Protein AF-A0A9N9PAC7-F1 (afdb_monomer_lite)

Structure (mmCIF, N/CA/C/O backbone):
data_AF-A0A9N9PAC7-F1
#
_entry.id   AF-A0A9N9PAC7-F1
#
loop_
_atom_site.group_PDB
_atom_site.id
_atom_site.type_symbol
_atom_site.label_atom_id
_atom_site.label_alt_id
_atom_site.label_comp_id
_atom_site.label_asym_id
_atom_site.label_entity_id
_atom_site.label_seq_id
_atom_site.pdbx_PDB_ins_code
_atom_site.Cartn_x
_atom_site.Cartn_y
_atom_site.Cartn_z
_atom_site.occupancy
_atom_site.B_iso_or_equiv
_atom_site.auth_seq_id
_atom_site.auth_comp_id
_atom_site.auth_asym_id
_atom_site.auth_atom_id
_atom_site.pd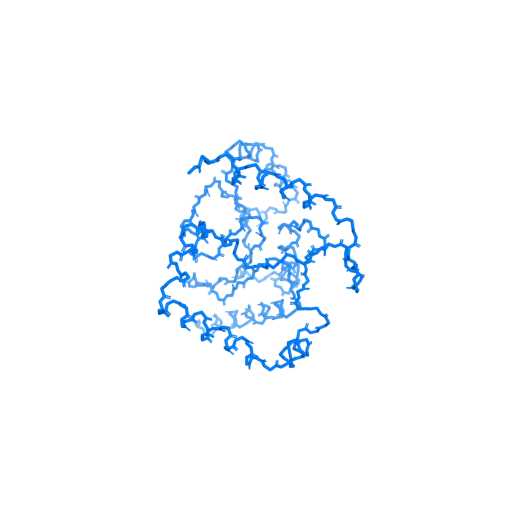bx_PDB_model_num
ATOM 1 N N . MET A 1 1 ? 28.333 -22.594 -52.413 1.00 40.88 1 MET A N 1
ATOM 2 C CA . MET A 1 1 ? 29.536 -21.733 -52.335 1.00 40.88 1 MET A CA 1
ATOM 3 C C . MET A 1 1 ? 29.465 -20.883 -51.069 1.00 40.88 1 MET A C 1
ATOM 5 O O . MET A 1 1 ? 28.379 -20.514 -50.655 1.00 40.88 1 MET A O 1
ATOM 9 N N . SER A 1 2 ? 30.616 -20.702 -50.423 1.00 41.47 2 SER A N 1
ATOM 10 C CA . SER A 1 2 ? 30.852 -20.459 -48.988 1.00 41.47 2 SER A CA 1
ATOM 11 C C . SER A 1 2 ? 30.120 -19.290 -48.290 1.00 41.47 2 SER A C 1
ATOM 13 O O . SER A 1 2 ? 30.069 -18.164 -48.783 1.00 41.47 2 SER A O 1
ATOM 15 N N . ASN A 1 3 ? 29.702 -19.590 -47.051 1.00 53.28 3 ASN A N 1
ATOM 16 C CA . ASN A 1 3 ? 29.075 -18.820 -45.958 1.00 53.28 3 ASN A CA 1
ATOM 17 C C . ASN A 1 3 ? 29.751 -17.483 -45.543 1.00 53.28 3 ASN A C 1
ATOM 19 O O . ASN A 1 3 ? 29.411 -16.903 -44.511 1.00 53.28 3 ASN A O 1
ATOM 23 N N . ARG A 1 4 ? 30.726 -16.984 -46.313 1.00 42.56 4 ARG A N 1
ATOM 24 C CA . ARG A 1 4 ? 31.462 -15.734 -46.039 1.00 42.56 4 ARG A CA 1
ATOM 25 C C . ARG A 1 4 ? 30.792 -14.483 -46.604 1.00 42.56 4 ARG A C 1
ATOM 27 O O . ARG A 1 4 ? 31.013 -13.400 -46.077 1.00 42.56 4 ARG A O 1
ATOM 34 N N . PHE A 1 5 ? 29.980 -14.605 -47.653 1.00 41.22 5 PHE A N 1
ATOM 35 C CA . PHE A 1 5 ? 29.316 -13.443 -48.258 1.00 41.22 5 PHE A CA 1
ATOM 36 C C . PHE A 1 5 ? 28.095 -12.981 -47.454 1.00 41.22 5 PHE A C 1
ATOM 38 O O . PHE A 1 5 ? 27.942 -11.785 -47.228 1.00 41.22 5 PHE A O 1
ATOM 45 N N . VAL A 1 6 ? 27.295 -13.916 -46.931 1.00 48.25 6 VAL A N 1
ATOM 46 C CA . VAL A 1 6 ? 26.106 -13.608 -46.111 1.00 48.25 6 VAL A CA 1
ATOM 47 C C . VAL A 1 6 ? 26.502 -12.970 -44.773 1.00 48.25 6 VAL A C 1
ATOM 49 O O . VAL A 1 6 ? 25.910 -11.983 -44.347 1.00 48.25 6 VAL A O 1
ATOM 52 N N . THR A 1 7 ? 27.570 -13.469 -44.145 1.00 46.12 7 THR A N 1
ATOM 53 C CA . THR A 1 7 ? 28.113 -12.911 -42.893 1.00 46.12 7 THR A CA 1
ATOM 54 C C . THR A 1 7 ? 28.778 -11.546 -43.085 1.00 46.12 7 THR A C 1
ATOM 56 O O . THR A 1 7 ? 28.717 -10.708 -42.186 1.00 46.12 7 THR A O 1
ATOM 59 N N . LYS A 1 8 ? 29.373 -11.279 -44.257 1.00 39.16 8 LYS A N 1
ATOM 60 C CA . LYS A 1 8 ? 29.978 -9.977 -44.578 1.00 39.16 8 LYS A CA 1
ATOM 61 C C . LYS A 1 8 ? 28.923 -8.916 -44.920 1.00 39.16 8 LYS A C 1
ATOM 63 O O . LYS A 1 8 ? 29.073 -7.784 -44.476 1.00 39.16 8 LYS A O 1
ATOM 68 N N . PHE A 1 9 ? 27.835 -9.281 -45.606 1.00 35.91 9 PHE A N 1
ATOM 69 C CA . PHE A 1 9 ? 26.705 -8.376 -45.872 1.00 35.91 9 PHE A CA 1
ATOM 70 C C . PHE A 1 9 ? 25.936 -7.995 -44.596 1.00 35.91 9 PHE A C 1
ATOM 72 O O . PHE A 1 9 ? 25.698 -6.813 -44.366 1.00 35.91 9 PHE A O 1
ATOM 79 N N . ALA A 1 10 ? 25.654 -8.958 -43.708 1.00 44.50 10 ALA A N 1
ATOM 80 C CA . ALA A 1 10 ? 24.981 -8.687 -42.432 1.00 44.50 10 ALA A CA 1
ATOM 81 C C . ALA A 1 10 ? 25.782 -7.738 -41.513 1.00 44.50 10 ALA A C 1
ATOM 83 O O . ALA A 1 10 ? 25.207 -6.943 -40.771 1.00 44.50 10 ALA A O 1
ATOM 84 N N . ARG A 1 11 ? 27.121 -7.788 -41.579 1.00 37.41 11 ARG A N 1
ATOM 85 C CA . ARG A 1 11 ? 28.002 -6.895 -40.812 1.00 37.41 11 ARG A CA 1
ATOM 86 C C . ARG A 1 11 ? 27.999 -5.462 -41.361 1.00 37.41 11 ARG A C 1
ATOM 88 O O . ARG A 1 11 ? 27.951 -4.523 -40.571 1.00 37.41 11 ARG A O 1
ATOM 95 N N . ILE A 1 12 ? 27.969 -5.301 -42.687 1.00 45.03 12 ILE A N 1
ATOM 96 C CA . ILE A 1 12 ? 27.944 -3.995 -43.372 1.00 45.03 12 ILE A CA 1
ATOM 97 C C . ILE A 1 12 ? 26.626 -3.245 -43.109 1.00 45.03 12 ILE A C 1
ATOM 99 O O . ILE A 1 12 ? 26.653 -2.036 -42.872 1.00 45.03 12 ILE A O 1
ATOM 103 N N . GLU A 1 13 ? 25.483 -3.939 -43.070 1.00 43.34 13 GLU A N 1
ATOM 104 C CA . GLU A 1 13 ? 24.186 -3.312 -42.755 1.00 43.34 13 GLU A CA 1
ATOM 105 C C . GLU A 1 13 ? 24.048 -2.928 -41.275 1.00 43.34 13 GLU A C 1
ATOM 107 O O . GLU A 1 13 ? 23.473 -1.885 -40.962 1.00 43.34 13 GLU A O 1
ATOM 112 N N . SER A 1 14 ? 24.656 -3.691 -40.356 1.00 46.69 14 SER A N 1
ATOM 113 C CA . SER A 1 14 ? 24.670 -3.327 -38.931 1.00 46.69 14 SER A CA 1
ATOM 114 C C . SER A 1 14 ? 25.454 -2.037 -38.641 1.00 46.69 14 SER A C 1
ATOM 116 O O . SER A 1 14 ? 25.078 -1.2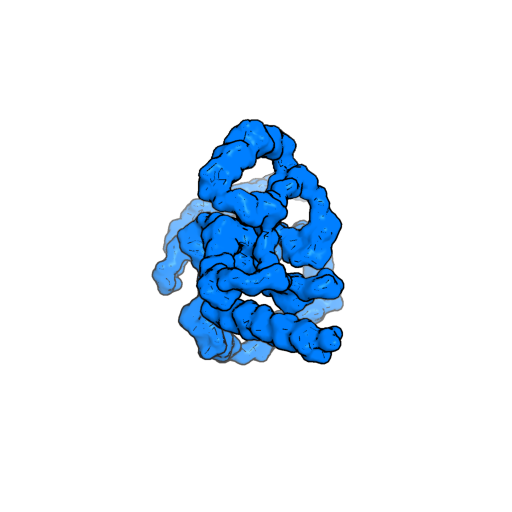92 -37.742 1.00 46.69 14 SER A O 1
ATOM 118 N N . GLU A 1 15 ? 26.495 -1.733 -39.428 1.00 43.31 15 GLU A N 1
ATOM 119 C CA . GLU A 1 15 ? 27.302 -0.508 -39.295 1.00 43.31 15 GLU A CA 1
ATOM 120 C C . GLU A 1 15 ? 26.693 0.691 -40.046 1.00 43.31 15 GLU A C 1
ATOM 122 O O . GLU A 1 15 ? 26.788 1.828 -39.583 1.00 43.31 15 GLU A O 1
ATOM 127 N N . SER A 1 16 ? 26.012 0.465 -41.175 1.00 40.22 16 SER A N 1
ATOM 128 C CA . SER A 1 16 ? 25.340 1.534 -41.937 1.00 40.22 16 SER A CA 1
ATOM 129 C C . SER A 1 16 ? 23.985 1.950 -41.346 1.00 40.22 16 SER A C 1
ATOM 131 O O . SER A 1 16 ? 23.584 3.106 -41.499 1.00 40.22 16 SER A O 1
ATOM 133 N N . ALA A 1 17 ? 23.341 1.090 -40.547 1.00 41.47 17 ALA A N 1
ATOM 134 C CA . ALA A 1 17 ? 22.196 1.467 -39.713 1.00 41.47 17 ALA A CA 1
ATOM 135 C C . ALA A 1 17 ? 22.553 2.467 -38.589 1.00 41.47 17 ALA A C 1
ATOM 137 O O . ALA A 1 17 ? 21.665 3.123 -38.046 1.00 41.47 17 ALA A O 1
ATOM 138 N N . VAL A 1 18 ? 23.840 2.644 -38.260 1.00 49.56 18 VAL A N 1
ATOM 139 C CA . VAL A 1 18 ? 24.298 3.558 -37.194 1.00 49.56 18 VAL A CA 1
ATOM 140 C C . VAL A 1 18 ? 24.409 5.021 -37.673 1.00 49.56 18 VAL A C 1
ATOM 142 O O . VAL A 1 18 ? 24.602 5.919 -36.856 1.00 49.56 18 VAL A O 1
ATOM 145 N N . LYS A 1 19 ? 24.246 5.321 -38.974 1.00 46.81 19 LYS A N 1
ATOM 146 C CA . LYS A 1 19 ? 24.557 6.658 -39.530 1.00 46.81 19 LYS A CA 1
ATOM 147 C C . LYS A 1 19 ? 23.516 7.287 -40.468 1.00 46.81 19 LYS A C 1
ATOM 149 O O . LYS A 1 19 ? 23.869 8.122 -41.296 1.00 46.81 19 LYS A O 1
ATOM 154 N N . LEU A 1 20 ? 22.228 6.987 -40.303 1.00 39.28 20 LEU A N 1
ATOM 155 C CA . LEU A 1 20 ? 21.155 7.809 -40.886 1.00 39.28 20 LEU A CA 1
ATOM 156 C C . LEU A 1 20 ? 20.696 8.861 -39.872 1.00 39.28 20 LEU A C 1
ATOM 158 O O . LEU A 1 20 ? 19.787 8.655 -39.071 1.00 39.28 20 LEU A O 1
ATOM 162 N N . GLY A 1 21 ? 21.382 10.003 -39.904 1.00 39.50 21 GLY A N 1
ATOM 163 C CA . GLY A 1 21 ? 21.005 11.196 -39.161 1.00 39.50 21 GLY A CA 1
ATOM 164 C C . GLY A 1 21 ? 19.600 11.689 -39.526 1.00 39.50 21 GLY A C 1
ATOM 165 O O . GLY A 1 21 ? 19.234 11.753 -40.696 1.00 39.50 21 GLY A O 1
ATOM 166 N N . LYS A 1 22 ? 18.848 12.052 -38.479 1.00 49.06 22 LYS A N 1
ATOM 167 C CA . LYS A 1 22 ? 17.655 12.918 -38.450 1.00 49.06 22 LYS A CA 1
ATOM 168 C C . LYS A 1 22 ? 16.650 12.729 -39.596 1.00 49.06 22 LYS A C 1
ATOM 170 O O . LYS A 1 22 ? 16.628 13.491 -40.559 1.00 49.06 22 LYS A O 1
ATOM 175 N N . ARG A 1 23 ? 15.698 11.812 -39.411 1.00 39.19 23 ARG A N 1
ATOM 176 C CA . ARG A 1 23 ? 14.428 11.822 -40.150 1.00 39.19 23 ARG A CA 1
ATOM 177 C C . ARG A 1 23 ? 13.294 12.248 -39.217 1.00 39.19 23 ARG A C 1
ATOM 179 O O . ARG A 1 23 ? 12.835 11.461 -38.407 1.00 39.19 23 ARG A O 1
ATOM 186 N N . PHE A 1 24 ? 12.899 13.513 -39.371 1.00 37.84 24 PHE A N 1
ATOM 187 C CA . PHE A 1 24 ? 11.646 14.133 -38.926 1.00 37.84 24 PHE A CA 1
ATOM 188 C C . PHE A 1 24 ? 11.166 13.814 -37.496 1.00 37.84 24 PHE A C 1
ATOM 190 O O . PHE A 1 24 ? 10.338 12.935 -37.288 1.00 37.84 24 PHE A O 1
ATOM 197 N N . GLU A 1 25 ? 11.574 14.648 -36.537 1.00 50.56 25 GLU A N 1
ATOM 198 C CA . GLU A 1 25 ? 10.757 14.930 -35.349 1.00 50.56 25 GLU A CA 1
ATOM 199 C C . GLU A 1 25 ? 9.465 15.612 -35.821 1.00 50.56 25 GLU A C 1
ATOM 201 O O . GLU A 1 25 ? 9.519 16.683 -36.428 1.00 50.56 25 GLU A O 1
ATOM 206 N N . ARG A 1 26 ? 8.292 15.016 -35.590 1.00 43.88 26 ARG A N 1
ATOM 207 C CA . ARG A 1 26 ? 7.019 15.727 -35.780 1.00 43.88 26 ARG A CA 1
ATOM 208 C C . ARG A 1 26 ? 6.146 15.521 -34.548 1.00 43.88 26 ARG A C 1
ATOM 210 O O . ARG A 1 26 ? 5.867 14.387 -34.183 1.00 43.88 26 ARG A O 1
ATOM 217 N N . LEU A 1 27 ? 5.751 16.658 -33.959 1.00 49.34 27 LEU A N 1
ATOM 218 C CA . LEU A 1 27 ? 4.946 16.856 -32.739 1.00 49.34 27 LEU A CA 1
ATOM 219 C C . LEU A 1 27 ? 5.682 16.733 -31.384 1.00 49.34 27 LEU A C 1
ATOM 221 O O . LEU A 1 27 ? 5.184 16.116 -30.453 1.00 49.34 27 LEU A O 1
ATOM 225 N N . GLY A 1 28 ? 6.845 17.380 -31.235 1.00 46.28 28 GLY A N 1
ATOM 226 C CA . GLY A 1 28 ? 7.337 17.838 -29.919 1.00 46.28 28 GLY A CA 1
ATOM 227 C C . GLY A 1 28 ? 7.826 16.793 -28.899 1.00 46.28 28 GLY A C 1
ATOM 228 O O . GLY A 1 28 ? 8.104 17.166 -27.763 1.00 46.28 28 GLY A O 1
ATOM 229 N N . VAL A 1 29 ? 7.978 15.516 -29.263 1.00 48.31 29 VAL A N 1
ATOM 230 C CA . VAL A 1 29 ? 8.524 14.461 -28.383 1.00 48.31 29 VAL A CA 1
ATOM 231 C C . VAL A 1 29 ? 9.926 14.048 -28.852 1.00 48.31 29 VAL A C 1
ATOM 233 O O . VAL A 1 29 ? 10.150 13.861 -30.045 1.00 48.31 29 VAL A O 1
ATOM 236 N N . ARG A 1 30 ? 10.879 13.935 -27.912 1.00 46.25 30 ARG A N 1
ATOM 237 C CA . ARG A 1 30 ? 12.333 13.846 -28.178 1.00 46.25 30 ARG A CA 1
ATOM 238 C C . ARG A 1 30 ? 12.863 12.434 -28.471 1.00 46.25 30 ARG A C 1
ATOM 240 O O . ARG A 1 30 ? 13.973 12.301 -28.974 1.00 46.25 30 ARG A O 1
ATOM 247 N N . GLU A 1 31 ? 12.104 11.386 -28.158 1.00 44.78 31 GLU A N 1
ATOM 248 C CA . GLU A 1 31 ? 12.488 9.992 -28.419 1.00 44.78 31 GLU A CA 1
ATOM 249 C C . GLU A 1 31 ? 11.463 9.296 -29.317 1.00 44.78 31 GLU A C 1
ATOM 251 O O . GLU A 1 31 ? 10.265 9.572 -29.249 1.00 44.78 31 GLU A O 1
ATOM 256 N N . LEU A 1 32 ? 11.945 8.379 -30.159 1.00 47.56 32 LEU A N 1
ATOM 257 C CA . LEU A 1 32 ? 11.102 7.561 -31.031 1.00 47.56 32 LEU A CA 1
ATOM 258 C C . LEU A 1 32 ? 10.174 6.677 -30.179 1.00 47.56 32 LEU A C 1
ATOM 260 O O . LEU A 1 32 ? 10.663 6.029 -29.246 1.00 47.56 32 LEU A O 1
ATOM 264 N N . PRO A 1 33 ? 8.873 6.571 -30.504 1.00 44.59 33 PRO A N 1
ATOM 265 C CA . PRO A 1 33 ? 8.013 5.601 -29.849 1.00 44.59 33 PRO A CA 1
ATOM 266 C C . PRO A 1 33 ? 8.543 4.195 -30.151 1.00 44.59 33 PRO A C 1
ATOM 268 O O . PRO A 1 33 ? 8.624 3.776 -31.306 1.00 44.59 33 PRO A O 1
ATOM 271 N N . ARG A 1 34 ? 8.928 3.459 -29.107 1.00 47.31 34 ARG A N 1
ATOM 272 C CA . ARG A 1 34 ? 9.152 2.015 -29.210 1.00 47.31 34 ARG A CA 1
ATOM 273 C C . ARG A 1 34 ? 7.795 1.344 -29.058 1.00 47.31 34 ARG A C 1
ATOM 275 O O . ARG A 1 34 ? 7.127 1.567 -28.049 1.00 47.31 34 ARG A O 1
ATOM 282 N N . SER A 1 35 ? 7.370 0.561 -30.049 1.00 39.75 35 SER A N 1
ATOM 283 C CA . SER A 1 35 ? 6.149 -0.228 -29.906 1.00 39.75 35 SER A CA 1
ATOM 284 C C . SER A 1 35 ? 6.317 -1.197 -28.734 1.00 39.75 35 SER A C 1
ATOM 286 O O . SER A 1 35 ? 7.347 -1.849 -28.579 1.00 39.75 35 SER A O 1
ATOM 288 N N . ASN A 1 36 ? 5.291 -1.269 -27.889 1.00 47.97 36 ASN A N 1
ATOM 289 C CA . ASN A 1 36 ? 5.196 -2.181 -26.747 1.00 47.97 36 ASN A CA 1
ATOM 290 C C . ASN A 1 36 ? 4.915 -3.637 -27.174 1.00 47.97 36 ASN A C 1
ATOM 292 O O . ASN A 1 36 ? 4.475 -4.454 -26.366 1.00 47.97 36 ASN A O 1
ATOM 296 N N . GLU A 1 37 ? 5.133 -3.975 -28.443 1.00 49.91 37 GLU A N 1
ATOM 297 C CA . GLU A 1 37 ? 5.034 -5.352 -28.895 1.00 49.91 37 GLU A CA 1
ATOM 298 C C . GLU A 1 37 ? 6.243 -6.117 -28.362 1.00 49.91 37 GLU A C 1
ATOM 300 O O . GLU A 1 37 ? 7.385 -5.667 -28.477 1.00 49.91 37 GLU A O 1
ATOM 305 N N . GLN A 1 38 ? 5.982 -7.263 -27.726 1.00 49.16 38 GLN A N 1
ATOM 306 C CA . GLN A 1 38 ? 7.009 -8.235 -27.362 1.00 49.16 38 GLN A CA 1
ATOM 307 C C . GLN A 1 38 ? 8.047 -8.311 -28.483 1.00 49.16 38 GLN A C 1
ATOM 309 O O . GLN A 1 38 ? 7.679 -8.585 -29.621 1.00 49.16 38 GLN A O 1
ATOM 314 N N . ILE A 1 39 ? 9.327 -8.082 -28.157 1.00 48.00 39 ILE A N 1
ATOM 315 C CA . ILE A 1 39 ? 10.445 -8.311 -29.081 1.00 48.00 39 ILE A CA 1
ATOM 316 C C . ILE A 1 39 ? 10.210 -9.682 -29.708 1.00 48.00 39 ILE A C 1
ATOM 318 O O . ILE A 1 39 ? 10.258 -10.682 -28.989 1.00 48.00 39 ILE A O 1
ATOM 322 N N . ASP A 1 40 ? 9.893 -9.720 -31.002 1.00 52.72 40 ASP A N 1
ATOM 323 C CA . ASP A 1 40 ? 9.588 -10.961 -31.699 1.00 52.72 40 ASP A CA 1
ATOM 324 C C . ASP A 1 40 ? 10.819 -11.873 -31.612 1.00 52.72 40 ASP A C 1
ATOM 326 O O . ASP A 1 40 ? 11.841 -11.635 -32.260 1.00 52.72 40 ASP A O 1
ATOM 330 N N . ARG A 1 41 ? 10.746 -12.880 -30.730 1.00 53.94 41 ARG A N 1
ATOM 331 C CA . ARG A 1 41 ? 11.854 -13.803 -30.439 1.00 53.94 41 ARG A CA 1
ATOM 332 C C . ARG A 1 41 ? 11.943 -14.940 -31.457 1.00 53.94 41 ARG A C 1
ATOM 334 O O . ARG A 1 41 ? 12.725 -15.867 -31.249 1.00 53.94 41 ARG A O 1
ATOM 341 N N . LEU A 1 42 ? 11.149 -14.908 -32.530 1.00 64.06 42 LEU A N 1
ATOM 342 C CA . LEU A 1 42 ? 11.231 -15.904 -33.589 1.00 64.06 42 LEU A CA 1
ATOM 343 C C . LEU A 1 42 ? 12.569 -15.776 -34.318 1.00 64.06 42 LEU A C 1
ATOM 345 O O . LEU A 1 42 ? 12.907 -14.748 -34.908 1.00 64.06 42 LEU A O 1
ATOM 349 N N . THR A 1 43 ? 13.337 -16.861 -34.293 1.00 70.19 43 THR A N 1
ATOM 350 C CA . THR A 1 43 ? 14.572 -16.962 -35.073 1.00 70.19 43 THR A CA 1
ATOM 351 C C . THR A 1 43 ? 14.265 -16.943 -36.572 1.00 70.19 43 THR A C 1
ATOM 353 O O . THR A 1 43 ? 13.167 -17.296 -37.004 1.00 70.19 43 THR A O 1
ATOM 356 N N . TRP A 1 44 ? 15.241 -16.557 -37.399 1.00 59.44 44 TRP A N 1
ATOM 357 C CA . TRP A 1 44 ? 15.057 -16.439 -38.852 1.00 59.44 44 TRP A CA 1
ATOM 358 C C . TRP A 1 44 ? 14.553 -17.745 -39.496 1.00 59.44 44 TRP A C 1
ATOM 360 O O . TRP A 1 44 ? 13.673 -17.714 -40.348 1.00 59.44 44 TRP A O 1
ATOM 370 N N . VAL A 1 45 ? 15.017 -18.905 -39.015 1.00 74.81 45 VAL A N 1
ATOM 371 C CA . VAL A 1 45 ? 14.547 -20.231 -39.466 1.00 74.81 45 VAL A CA 1
ATOM 372 C C . VAL A 1 45 ? 13.070 -20.449 -39.134 1.00 74.81 45 VAL A C 1
ATOM 374 O O . VAL A 1 45 ? 12.302 -20.898 -39.983 1.00 74.81 45 VAL A O 1
ATOM 377 N N . GLN A 1 46 ? 12.646 -20.085 -37.924 1.00 70.19 46 GLN A N 1
ATOM 378 C CA . GLN A 1 46 ? 11.248 -20.205 -37.513 1.00 70.19 46 GLN A CA 1
ATOM 379 C C . GLN A 1 46 ? 10.347 -19.248 -38.299 1.00 70.19 46 GLN A C 1
ATOM 381 O O . GLN A 1 46 ? 9.260 -19.646 -38.711 1.00 70.19 46 GLN A O 1
ATOM 386 N N . ARG A 1 47 ? 10.816 -18.024 -38.578 1.00 68.31 47 ARG A N 1
ATOM 387 C CA . ARG A 1 47 ? 10.114 -17.059 -39.440 1.00 68.31 47 ARG A CA 1
ATOM 388 C C . ARG A 1 47 ? 9.903 -17.609 -40.842 1.00 68.31 47 ARG A C 1
ATOM 390 O O . ARG A 1 47 ? 8.795 -17.518 -41.356 1.00 68.31 47 ARG A O 1
ATOM 397 N N . MET A 1 48 ? 10.926 -18.244 -41.411 1.00 69.56 48 MET A N 1
ATOM 398 C CA . MET A 1 48 ? 10.804 -18.903 -42.708 1.00 69.56 48 MET A CA 1
ATOM 399 C C . MET A 1 48 ? 9.817 -20.070 -42.645 1.00 69.56 48 MET A C 1
ATOM 401 O O . MET A 1 48 ? 8.924 -20.138 -43.477 1.00 69.56 48 MET A O 1
ATOM 405 N N . SER A 1 49 ? 9.892 -20.940 -41.632 1.00 73.44 49 SER A N 1
ATOM 406 C CA . SER A 1 49 ? 8.943 -22.058 -41.502 1.00 73.44 49 SER A CA 1
ATOM 407 C C . SER A 1 49 ? 7.488 -21.598 -41.332 1.00 73.44 49 SER A C 1
ATOM 409 O O . SER A 1 49 ? 6.601 -22.126 -41.994 1.00 73.44 49 SER A O 1
ATOM 411 N N . ASN A 1 50 ? 7.245 -20.559 -40.523 1.00 72.12 50 ASN A N 1
ATOM 412 C CA . ASN A 1 50 ? 5.917 -19.981 -40.323 1.00 72.12 50 ASN A CA 1
ATOM 413 C C . ASN A 1 50 ? 5.413 -19.270 -41.587 1.00 72.12 50 ASN A C 1
ATOM 415 O O . ASN A 1 50 ? 4.218 -19.301 -41.859 1.00 72.12 50 ASN A O 1
ATOM 419 N N . ALA A 1 51 ? 6.310 -18.674 -42.379 1.00 68.75 51 ALA A N 1
ATOM 420 C CA . ALA A 1 51 ? 5.956 -18.053 -43.652 1.00 68.75 51 ALA A CA 1
ATOM 421 C C . ALA A 1 51 ? 5.445 -19.077 -44.681 1.00 68.75 51 ALA A C 1
ATOM 423 O O . ALA A 1 51 ? 4.624 -18.718 -45.525 1.00 68.75 51 ALA A O 1
ATOM 424 N N . PHE A 1 52 ? 5.864 -20.344 -44.584 1.00 72.69 52 PHE A N 1
ATOM 425 C CA . PHE A 1 52 ? 5.384 -21.432 -45.445 1.00 72.69 52 PHE A CA 1
ATOM 426 C C . PHE A 1 52 ? 4.166 -22.188 -44.885 1.00 72.69 52 PHE A C 1
ATOM 428 O O . PHE A 1 52 ? 3.550 -22.961 -45.617 1.00 72.69 52 PHE A O 1
ATOM 435 N N . ASP A 1 53 ? 3.777 -21.947 -43.630 1.00 80.56 53 ASP A N 1
ATOM 436 C CA . ASP A 1 53 ? 2.643 -22.607 -42.979 1.00 80.56 53 ASP A CA 1
ATOM 437 C C . ASP A 1 53 ? 1.321 -21.873 -43.283 1.00 80.56 53 ASP A C 1
ATOM 439 O O . ASP A 1 53 ? 1.131 -20.691 -42.974 1.00 80.56 53 ASP A O 1
ATOM 443 N N . LYS A 1 54 ? 0.392 -22.551 -43.961 1.00 79.25 54 LYS A N 1
ATOM 444 C CA . LYS A 1 54 ? -0.795 -21.909 -44.549 1.00 79.25 54 LYS A CA 1
ATOM 445 C C . LYS A 1 54 ? -1.819 -21.478 -43.495 1.00 79.25 54 LYS A C 1
ATOM 447 O O . LYS A 1 54 ? -2.457 -20.439 -43.675 1.00 79.25 54 LYS A O 1
ATOM 452 N N . GLU A 1 55 ? -1.962 -22.235 -42.411 1.00 83.62 55 GLU A N 1
ATOM 453 C CA . GLU A 1 55 ? -2.953 -21.968 -41.360 1.00 83.62 55 GLU A CA 1
ATOM 454 C C . GLU A 1 55 ? -2.542 -20.788 -40.475 1.00 83.62 55 GLU A C 1
ATOM 456 O O . GLU A 1 55 ? -3.324 -19.850 -40.312 1.00 83.62 55 GLU A O 1
ATOM 461 N N . LYS A 1 56 ? -1.280 -20.724 -40.033 1.00 76.44 56 LYS A N 1
ATOM 462 C CA . LYS A 1 56 ? -0.764 -19.578 -39.254 1.00 76.44 56 LYS A CA 1
ATOM 463 C C . LYS A 1 56 ? -0.814 -18.265 -40.025 1.00 76.44 56 LYS A C 1
ATOM 465 O O . LYS A 1 56 ? -1.118 -17.204 -39.473 1.00 76.44 56 LYS A O 1
ATOM 470 N N . ASN A 1 57 ? -0.557 -18.335 -41.329 1.00 77.81 57 ASN A N 1
ATOM 471 C CA . ASN A 1 57 ? -0.690 -17.192 -42.220 1.00 77.81 57 ASN A CA 1
ATOM 472 C C . ASN A 1 57 ? -2.149 -16.729 -42.346 1.00 77.81 57 ASN A C 1
ATOM 474 O O . ASN A 1 57 ? -2.399 -15.548 -42.580 1.00 77.81 57 ASN A O 1
ATOM 478 N N . ARG A 1 58 ? -3.125 -17.635 -42.213 1.00 81.88 58 ARG A N 1
ATOM 479 C CA . ARG A 1 58 ? -4.549 -17.288 -42.224 1.00 81.88 58 ARG A CA 1
ATOM 480 C C . ARG A 1 58 ? -4.969 -16.620 -40.913 1.00 81.88 58 ARG A C 1
ATOM 482 O O . ARG A 1 58 ? -5.572 -15.557 -40.974 1.00 81.88 58 ARG A O 1
ATOM 489 N N . GLU A 1 59 ? -4.583 -17.160 -39.762 1.00 81.38 59 GLU A N 1
ATOM 490 C CA . GLU A 1 59 ? -4.882 -16.558 -38.449 1.00 81.38 59 GLU A CA 1
ATOM 491 C C . GLU A 1 59 ? -4.256 -15.166 -38.293 1.00 81.38 59 GLU A C 1
ATOM 493 O O . GLU A 1 59 ? -4.905 -14.218 -37.846 1.00 81.38 59 GLU A O 1
ATOM 498 N N . THR A 1 60 ? -3.003 -15.012 -38.736 1.00 76.38 60 THR A N 1
ATOM 499 C CA . THR A 1 60 ? -2.320 -13.711 -38.742 1.00 76.38 60 THR A CA 1
ATOM 500 C C . THR A 1 60 ? -3.075 -12.716 -39.622 1.00 76.38 60 THR A C 1
ATOM 502 O O . THR A 1 60 ? -3.299 -11.581 -39.209 1.00 76.38 60 THR A O 1
ATOM 505 N N . ARG A 1 61 ? -3.551 -13.144 -40.802 1.00 77.38 61 ARG A N 1
ATOM 506 C CA . ARG A 1 61 ? -4.402 -12.312 -41.668 1.00 77.38 61 ARG A CA 1
ATOM 507 C C . ARG A 1 61 ? -5.726 -11.950 -41.003 1.00 77.38 61 ARG A C 1
ATOM 509 O O . ARG A 1 61 ? -6.111 -10.794 -41.084 1.00 77.38 61 ARG A O 1
ATOM 516 N N . GLU A 1 62 ? -6.403 -12.875 -40.327 1.00 86.25 62 GLU A N 1
ATOM 517 C CA . GLU A 1 62 ? -7.663 -12.592 -39.621 1.00 86.25 62 GLU A CA 1
ATOM 518 C C . GLU A 1 62 ? -7.468 -11.547 -38.509 1.00 86.25 62 GLU A C 1
ATOM 520 O O . GLU A 1 62 ? -8.265 -10.614 -38.380 1.00 86.25 62 GLU A O 1
ATOM 525 N N . LYS A 1 63 ? -6.364 -11.631 -37.757 1.00 79.06 63 LYS A N 1
ATOM 526 C CA . LYS A 1 63 ? -6.000 -10.634 -36.742 1.00 79.06 63 LYS A CA 1
ATOM 527 C C . LYS A 1 63 ? -5.686 -9.268 -37.360 1.00 79.06 63 LYS A C 1
ATOM 529 O O . LYS A 1 63 ? -6.209 -8.264 -36.882 1.00 79.06 63 LYS A O 1
ATOM 534 N N . LEU A 1 64 ? -4.900 -9.237 -38.437 1.00 71.69 64 LEU A N 1
ATOM 535 C CA . LEU A 1 64 ? -4.555 -8.007 -39.158 1.00 71.69 64 LEU A CA 1
ATOM 536 C C . LEU A 1 64 ? -5.783 -7.360 -39.801 1.00 71.69 64 LEU A C 1
ATOM 538 O O . LEU A 1 64 ? -5.912 -6.145 -39.778 1.00 71.69 64 LEU A O 1
ATOM 542 N N . VAL A 1 65 ? -6.717 -8.160 -40.321 1.00 78.31 65 VAL A N 1
ATOM 543 C CA . VAL A 1 65 ? -7.995 -7.677 -40.858 1.00 78.31 65 VAL A CA 1
ATOM 544 C C . VAL A 1 65 ? -8.874 -7.124 -39.740 1.00 78.31 65 VAL A C 1
ATOM 546 O O . VAL A 1 65 ? -9.510 -6.094 -39.925 1.00 78.31 65 VAL A O 1
ATOM 549 N N . LYS A 1 66 ? -8.901 -7.754 -38.562 1.00 79.31 66 LYS A N 1
ATOM 550 C CA . LYS A 1 66 ? -9.638 -7.239 -37.399 1.00 79.31 66 LYS A CA 1
ATOM 551 C C . LYS A 1 66 ? -9.061 -5.917 -36.893 1.00 79.31 66 LYS A C 1
ATOM 553 O O . LYS A 1 66 ? -9.826 -5.032 -36.527 1.00 79.31 66 LYS A O 1
ATOM 558 N N . GLU A 1 67 ? -7.738 -5.794 -36.874 1.00 70.69 67 GLU A N 1
ATOM 559 C CA . GLU A 1 67 ? -7.033 -4.560 -36.526 1.00 70.69 67 GLU A CA 1
ATOM 560 C C . GLU A 1 67 ? -7.255 -3.472 -37.584 1.00 70.69 67 GLU A C 1
ATOM 562 O O . GLU A 1 67 ? -7.604 -2.348 -37.241 1.00 70.69 67 GLU A O 1
ATOM 567 N N . TYR A 1 68 ? -7.192 -3.830 -38.866 1.00 68.38 68 TYR A N 1
ATOM 568 C CA . TYR A 1 68 ? -7.499 -2.945 -39.991 1.00 68.38 68 TYR A CA 1
ATOM 569 C C . TYR A 1 68 ? -8.953 -2.458 -39.981 1.00 68.38 68 TYR A C 1
ATOM 571 O O . TYR A 1 68 ? -9.225 -1.295 -40.257 1.00 68.38 68 TYR A O 1
ATOM 579 N N . ASN A 1 69 ? -9.887 -3.336 -39.610 1.00 74.38 69 ASN A N 1
ATOM 580 C CA . ASN A 1 69 ? -11.308 -3.018 -39.479 1.00 74.38 69 ASN A CA 1
ATOM 581 C C . ASN A 1 69 ? -11.639 -2.275 -38.178 1.00 74.38 69 ASN A C 1
ATOM 583 O O . ASN A 1 69 ? -12.814 -2.001 -37.917 1.00 74.38 69 ASN A O 1
ATOM 587 N N . THR A 1 70 ? -10.649 -1.941 -37.344 1.00 73.00 70 THR A N 1
ATOM 588 C CA . THR A 1 70 ? -10.914 -0.989 -36.268 1.00 73.00 70 THR A CA 1
ATOM 589 C C . THR A 1 70 ? -11.260 0.371 -36.882 1.00 73.00 70 THR A C 1
ATOM 591 O O . THR A 1 70 ? -10.614 0.806 -37.835 1.00 73.00 70 THR A O 1
ATOM 594 N N . PRO A 1 71 ? -12.323 1.044 -36.408 1.00 76.56 71 PRO A N 1
ATOM 595 C CA . PRO A 1 71 ? -12.751 2.292 -37.018 1.00 76.56 71 PRO A CA 1
ATOM 596 C C . PRO A 1 71 ? -11.647 3.342 -36.882 1.00 76.56 71 PRO A C 1
ATOM 598 O O . PRO A 1 71 ? -11.058 3.479 -35.814 1.00 76.56 71 PRO A O 1
ATOM 601 N N . TYR A 1 72 ? -11.438 4.135 -37.936 1.00 64.31 72 TYR A N 1
ATOM 602 C CA . TYR A 1 72 ? -10.467 5.242 -37.994 1.00 64.31 72 TYR A CA 1
ATOM 603 C C . TYR A 1 72 ? -10.542 6.195 -36.784 1.00 64.31 72 TYR A C 1
ATOM 605 O O . TYR A 1 72 ? -9.555 6.792 -36.373 1.00 64.31 72 TYR A O 1
ATOM 613 N N . TRP A 1 73 ? -11.719 6.296 -36.164 1.00 60.72 73 TRP A N 1
ATOM 614 C CA . TRP A 1 73 ? -11.989 7.139 -35.002 1.00 60.72 73 TRP A CA 1
ATOM 615 C C . TRP A 1 73 ? -11.762 6.442 -33.656 1.00 60.72 73 TRP A C 1
ATOM 617 O O . TRP A 1 73 ? -12.122 7.007 -32.628 1.00 60.72 73 TRP A O 1
ATOM 627 N N . LYS A 1 74 ? -11.203 5.226 -33.622 1.00 74.56 74 LYS A N 1
ATOM 628 C CA . LYS A 1 74 ? -10.950 4.476 -32.383 1.00 74.56 74 LYS A CA 1
ATOM 629 C C . LYS A 1 74 ? -10.095 5.289 -31.415 1.00 74.56 74 LYS A C 1
ATOM 631 O O . LYS A 1 74 ? -10.518 5.495 -30.282 1.00 74.56 74 LYS A O 1
ATOM 636 N N . ASP A 1 75 ? -8.999 5.858 -31.903 1.00 60.91 75 ASP A N 1
ATOM 637 C CA . ASP A 1 75 ? -8.112 6.700 -31.100 1.00 60.91 75 ASP A CA 1
ATOM 638 C C . ASP A 1 75 ? -8.838 7.949 -30.590 1.00 60.91 75 ASP A C 1
ATOM 640 O O . ASP A 1 75 ? -8.617 8.381 -29.470 1.00 60.91 75 ASP A O 1
ATOM 644 N N . LEU A 1 76 ? -9.782 8.501 -31.356 1.00 62.56 76 LEU A N 1
ATOM 645 C CA . LEU A 1 76 ? -10.563 9.677 -30.958 1.00 62.56 76 LEU A CA 1
ATOM 646 C C . LEU A 1 76 ? -11.700 9.342 -29.984 1.00 62.56 76 LEU A C 1
ATOM 648 O O . LEU A 1 76 ? -12.030 10.146 -29.116 1.00 62.56 76 LEU A O 1
ATOM 652 N N . ILE A 1 77 ? -12.271 8.140 -30.070 1.00 69.81 77 ILE A N 1
ATOM 653 C CA . ILE A 1 77 ? -13.191 7.600 -29.063 1.00 69.81 77 ILE A CA 1
ATOM 654 C C . ILE A 1 77 ? -12.435 7.356 -27.755 1.00 69.81 77 ILE A C 1
ATOM 656 O O . ILE A 1 77 ? -12.976 7.630 -26.682 1.00 69.81 77 ILE A O 1
ATOM 660 N N . GLU A 1 78 ? -11.204 6.857 -27.837 1.00 65.38 78 GLU A N 1
ATOM 661 C CA . GLU A 1 78 ? -10.323 6.645 -26.693 1.00 65.38 78 GLU A CA 1
ATOM 662 C C . GLU A 1 78 ? -9.859 7.986 -26.096 1.00 65.38 78 GLU A C 1
ATOM 664 O O . GLU A 1 78 ? -10.023 8.187 -24.899 1.00 65.38 78 GLU A O 1
ATOM 669 N N . LEU A 1 79 ? -9.441 8.966 -26.900 1.00 64.12 79 LEU A N 1
ATOM 670 C CA . LEU A 1 79 ? -9.101 10.328 -26.456 1.00 64.12 79 LEU A CA 1
ATOM 671 C C . LEU A 1 79 ? -10.308 11.070 -25.863 1.00 64.12 79 LEU A C 1
ATOM 673 O O . LEU A 1 79 ? -10.173 11.788 -24.879 1.00 64.12 79 LEU A O 1
ATOM 677 N N . ARG A 1 80 ? -11.523 10.867 -26.388 1.00 67.31 80 ARG A N 1
ATOM 678 C CA . ARG A 1 80 ? -12.745 11.424 -25.779 1.00 67.31 80 ARG A CA 1
ATOM 679 C C . ARG A 1 80 ? -13.028 10.818 -24.403 1.00 67.31 80 ARG A C 1
ATOM 681 O O . ARG A 1 80 ? -13.618 11.478 -23.555 1.00 67.31 80 ARG A O 1
ATOM 688 N N . LYS A 1 81 ? -12.661 9.551 -24.197 1.00 60.31 81 LYS A N 1
ATOM 689 C CA . LYS A 1 81 ? -12.857 8.836 -22.928 1.00 60.31 81 LYS A CA 1
ATOM 690 C C . LYS A 1 81 ? -11.743 9.109 -21.912 1.00 60.31 81 LYS A C 1
ATOM 692 O O . LYS A 1 81 ? -12.043 9.171 -20.726 1.00 60.31 81 LYS A O 1
ATOM 697 N N . PHE A 1 82 ? -10.496 9.251 -22.362 1.00 50.03 82 PHE A N 1
ATOM 698 C CA . PHE A 1 82 ? -9.298 9.316 -21.514 1.00 50.03 82 PHE A CA 1
ATOM 699 C C . PHE A 1 82 ? -8.590 10.688 -21.518 1.00 50.03 82 PHE A C 1
ATOM 701 O O . PHE A 1 82 ? -7.721 10.914 -20.682 1.00 50.03 82 PHE A O 1
ATOM 708 N N . GLY A 1 83 ? -8.980 11.623 -22.392 1.00 54.06 83 GLY A N 1
ATOM 709 C CA . GLY A 1 83 ? -8.388 12.961 -22.524 1.00 54.06 83 GLY A CA 1
ATOM 710 C C . GLY A 1 83 ? -7.237 13.039 -23.537 1.00 54.06 83 GLY A C 1
ATOM 711 O O . GLY A 1 83 ? -7.001 12.109 -24.299 1.00 54.06 83 GLY A O 1
ATOM 712 N N . GLU A 1 84 ? -6.503 14.160 -23.545 1.00 52.09 84 GLU A N 1
ATOM 713 C CA . GLU A 1 84 ? -5.430 14.490 -24.513 1.00 52.09 84 GLU A CA 1
ATOM 714 C C . GLU A 1 84 ? -4.224 13.524 -24.502 1.00 52.09 84 GLU A C 1
ATOM 716 O O . GLU A 1 84 ? -3.381 13.569 -25.399 1.00 52.09 84 GLU A O 1
ATOM 721 N N . LYS A 1 85 ? -4.124 12.639 -23.501 1.00 53.06 85 LYS A N 1
ATOM 722 C CA . LYS A 1 85 ? -3.055 11.645 -23.356 1.00 53.06 85 LYS A CA 1
ATOM 723 C C . LYS A 1 85 ? -3.635 10.297 -22.930 1.00 53.06 85 LYS A C 1
ATOM 725 O O . LYS A 1 85 ? -4.220 10.182 -21.860 1.00 53.06 85 LYS A O 1
ATOM 730 N N . LEU A 1 86 ? -3.415 9.262 -23.742 1.00 46.75 86 LEU A N 1
ATOM 731 C CA . LEU A 1 86 ? -3.853 7.886 -23.452 1.00 46.75 86 LEU A CA 1
ATOM 732 C C . L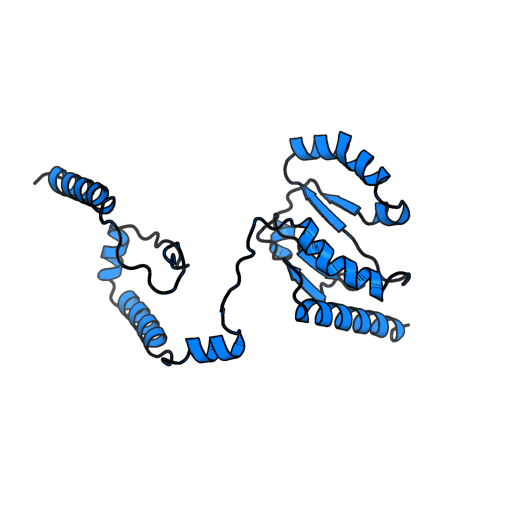EU A 1 86 ? -3.029 7.215 -22.339 1.00 46.75 86 LEU A C 1
ATOM 734 O O . LEU A 1 86 ? -3.503 6.287 -21.688 1.00 46.75 86 LEU A O 1
ATOM 738 N N . TRP A 1 87 ? -1.809 7.702 -22.092 1.00 44.06 87 TRP A N 1
ATOM 739 C CA . TRP A 1 87 ? -1.017 7.368 -20.911 1.00 44.06 87 TRP A CA 1
ATOM 740 C C . TRP A 1 87 ? -0.349 8.624 -20.346 1.00 44.06 87 TRP A C 1
ATOM 742 O O . TRP A 1 87 ? 0.033 9.524 -21.094 1.00 44.06 87 TRP A O 1
ATOM 752 N N . GLU A 1 88 ? -0.095 8.642 -19.038 1.00 45.19 88 GLU A N 1
ATOM 753 C CA . GLU A 1 88 ? 0.872 9.550 -18.417 1.00 45.19 88 GLU A CA 1
ATOM 754 C C . GLU A 1 88 ? 1.911 8.717 -17.667 1.00 45.19 88 GLU A C 1
ATOM 756 O O . GLU A 1 88 ? 1.615 8.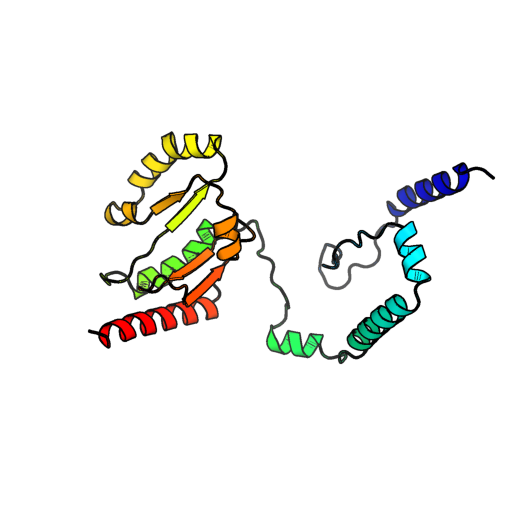065 -16.666 1.00 45.19 88 GLU A O 1
ATOM 761 N N . ALA A 1 89 ? 3.147 8.703 -18.172 1.00 43.34 89 ALA A N 1
ATOM 762 C CA . ALA A 1 89 ? 4.253 8.156 -17.403 1.00 43.34 89 ALA A CA 1
ATOM 763 C C . ALA A 1 89 ? 4.577 9.132 -16.271 1.00 43.34 89 ALA A C 1
ATOM 765 O O . ALA A 1 89 ? 4.622 10.346 -16.482 1.00 43.34 89 ALA A O 1
ATOM 766 N N . ALA A 1 90 ? 4.830 8.610 -15.072 1.00 50.53 90 ALA A N 1
ATOM 767 C CA . ALA A 1 90 ? 5.293 9.464 -13.994 1.00 50.53 90 ALA A CA 1
ATOM 768 C C . ALA A 1 90 ? 6.636 10.111 -14.394 1.00 50.53 90 ALA A C 1
ATOM 770 O O . ALA A 1 90 ? 7.522 9.405 -14.881 1.00 50.53 90 ALA A O 1
ATOM 771 N N . PRO A 1 91 ? 6.815 11.429 -14.189 1.00 46.28 91 PRO A N 1
ATOM 772 C CA . PRO A 1 91 ? 7.954 12.188 -14.718 1.00 46.28 91 PRO A CA 1
ATOM 773 C C . PRO A 1 91 ? 9.312 11.853 -14.068 1.00 46.28 91 PRO A C 1
ATOM 775 O O . PRO A 1 91 ? 10.310 12.503 -14.362 1.00 46.28 91 PRO A O 1
ATOM 778 N N . GLY A 1 92 ? 9.381 10.851 -13.189 1.00 56.47 92 GLY A N 1
ATOM 779 C CA . GLY A 1 92 ? 10.610 10.422 -12.528 1.00 56.47 92 GLY A CA 1
ATOM 780 C C . GLY A 1 92 ? 10.475 9.054 -11.863 1.00 56.47 92 GLY A C 1
ATOM 781 O O . GLY A 1 92 ? 9.408 8.436 -11.879 1.00 56.47 92 GLY A O 1
ATOM 782 N N . LEU A 1 93 ? 11.570 8.582 -11.258 1.00 54.44 93 LEU A N 1
ATOM 783 C CA . LEU A 1 93 ? 11.557 7.401 -10.394 1.00 54.44 93 LEU A CA 1
ATOM 784 C C . LEU A 1 93 ? 10.661 7.688 -9.193 1.00 54.44 93 LEU A C 1
ATOM 786 O O . LEU A 1 93 ? 11.050 8.421 -8.286 1.00 54.44 93 LEU A O 1
ATOM 790 N N . VAL A 1 94 ? 9.456 7.130 -9.195 1.00 59.44 94 VAL A N 1
ATOM 791 C CA . VAL A 1 94 ? 8.518 7.403 -8.114 1.00 59.44 94 VAL A CA 1
ATOM 792 C C . VAL A 1 94 ? 8.791 6.485 -6.939 1.00 59.44 94 VAL A C 1
ATOM 794 O O . VAL A 1 94 ? 8.876 5.262 -7.069 1.00 59.44 94 VAL A O 1
ATOM 797 N N . ASN A 1 95 ? 8.937 7.092 -5.769 1.00 69.31 95 ASN A N 1
ATOM 798 C CA . ASN A 1 95 ? 9.207 6.371 -4.544 1.00 69.31 95 ASN A CA 1
ATOM 799 C C . ASN A 1 95 ? 7.923 5.684 -4.054 1.00 69.31 95 ASN A C 1
ATOM 801 O O . ASN A 1 95 ? 6.901 6.338 -3.837 1.00 69.31 95 ASN A O 1
ATOM 805 N N . ALA A 1 96 ? 7.979 4.374 -3.795 1.00 76.56 96 ALA A N 1
ATOM 806 C CA . ALA A 1 96 ? 6.862 3.623 -3.215 1.00 76.56 96 ALA A CA 1
ATOM 807 C C . ALA A 1 96 ? 6.298 4.280 -1.941 1.00 76.56 96 ALA A C 1
ATOM 809 O O . ALA A 1 96 ? 5.094 4.232 -1.692 1.00 76.56 96 ALA A O 1
ATOM 810 N N . LYS A 1 97 ? 7.151 4.943 -1.148 1.00 77.50 97 LYS A N 1
ATOM 811 C CA . LYS A 1 97 ? 6.724 5.662 0.060 1.00 77.50 97 LYS A CA 1
ATOM 812 C C . LYS A 1 97 ? 5.824 6.857 -0.255 1.00 77.50 97 LYS A C 1
ATOM 814 O O . LYS A 1 97 ? 4.879 7.097 0.488 1.00 77.50 97 LYS A O 1
ATOM 819 N N . GLU A 1 98 ? 6.098 7.584 -1.335 1.00 83.19 98 GLU A N 1
ATOM 820 C CA . GLU A 1 98 ? 5.308 8.750 -1.751 1.00 83.19 98 GLU A CA 1
ATOM 821 C C . GLU A 1 98 ? 3.945 8.327 -2.291 1.00 83.19 98 GLU A C 1
ATOM 823 O O . GLU A 1 98 ? 2.931 8.933 -1.964 1.00 83.19 98 GLU A O 1
ATOM 828 N N . HIS A 1 99 ? 3.908 7.230 -3.045 1.00 82.69 99 HIS A N 1
ATOM 829 C CA . HIS A 1 99 ? 2.670 6.604 -3.496 1.00 82.69 99 HIS A CA 1
ATOM 830 C C . HIS A 1 99 ? 1.752 6.233 -2.333 1.00 82.69 99 HIS A C 1
ATOM 832 O O . HIS A 1 99 ? 0.615 6.693 -2.260 1.00 82.69 99 HIS A O 1
ATOM 838 N N . VAL A 1 100 ? 2.267 5.467 -1.371 1.00 83.50 100 VAL A N 1
ATOM 839 C CA . VAL A 1 100 ? 1.481 5.050 -0.203 1.00 83.50 100 VAL A CA 1
ATOM 840 C C . VAL A 1 100 ? 1.016 6.264 0.605 1.00 83.50 100 VAL A C 1
ATOM 842 O O . VAL A 1 100 ? -0.120 6.290 1.073 1.00 83.50 100 VAL A O 1
ATOM 845 N N . LYS A 1 101 ? 1.850 7.306 0.716 1.00 87.00 101 LYS A N 1
ATOM 846 C CA . LYS A 1 101 ? 1.493 8.551 1.406 1.00 87.00 101 LYS A CA 1
ATOM 847 C C . LYS A 1 101 ? 0.223 9.190 0.826 1.00 87.00 101 LYS A C 1
ATOM 849 O O . LYS A 1 101 ? -0.632 9.598 1.604 1.00 87.00 101 LYS A O 1
ATOM 854 N N . THR A 1 102 ? 0.046 9.173 -0.501 1.00 90.31 102 THR A N 1
ATOM 855 C CA . THR A 1 102 ? -1.154 9.742 -1.148 1.00 90.31 102 THR A CA 1
ATOM 856 C C . THR A 1 102 ? -2.467 9.048 -0.774 1.00 90.31 102 THR A C 1
ATOM 858 O O . THR A 1 102 ? -3.500 9.706 -0.773 1.00 90.31 102 THR A O 1
ATOM 861 N N . PHE A 1 103 ? -2.443 7.764 -0.404 1.00 90.12 103 PHE A N 1
ATOM 862 C CA . PHE A 1 103 ? -3.626 7.052 0.103 1.00 90.12 103 PHE A CA 1
ATOM 863 C C . PHE A 1 103 ? -3.796 7.198 1.619 1.00 90.12 103 PHE A C 1
ATOM 865 O O . PHE A 1 103 ? -4.914 7.317 2.117 1.00 90.12 103 PHE A O 1
ATOM 872 N N . VAL A 1 104 ? -2.685 7.189 2.359 1.00 88.44 104 VAL A N 1
ATOM 873 C CA . VAL A 1 104 ? -2.693 7.197 3.828 1.00 88.44 104 VAL A CA 1
ATOM 874 C C . VAL A 1 104 ? -3.122 8.550 4.398 1.00 88.44 104 VAL A C 1
ATOM 876 O O . VAL A 1 104 ? -3.844 8.572 5.389 1.00 88.44 104 VAL A O 1
ATOM 879 N N . GLU A 1 105 ? -2.713 9.672 3.803 1.00 89.88 105 GLU A N 1
ATOM 880 C CA . GLU A 1 105 ? -3.054 11.002 4.334 1.00 89.88 105 GLU A CA 1
ATOM 881 C C . GLU A 1 105 ? -4.567 11.291 4.322 1.00 89.88 105 GLU A C 1
ATOM 883 O O . GLU A 1 105 ? -5.095 11.638 5.382 1.00 89.88 105 GLU A O 1
ATOM 888 N N . PRO A 1 106 ? -5.303 11.100 3.205 1.00 90.44 106 PRO A N 1
ATOM 889 C CA . PRO A 1 106 ? -6.759 11.265 3.199 1.00 90.44 106 PRO A CA 1
ATOM 890 C C . PRO A 1 106 ? -7.462 10.286 4.142 1.00 90.44 106 PRO A C 1
ATOM 892 O O . PRO A 1 106 ? -8.399 10.661 4.838 1.00 90.44 106 PRO A O 1
ATOM 895 N N . PHE A 1 107 ? -6.974 9.045 4.213 1.00 89.38 107 PHE A N 1
ATOM 896 C CA . PHE A 1 107 ? -7.512 8.046 5.130 1.00 89.38 107 PHE A CA 1
ATOM 897 C C . PHE A 1 107 ? -7.382 8.488 6.596 1.00 89.38 107 PHE A C 1
ATOM 899 O O . PHE A 1 107 ? -8.343 8.409 7.356 1.00 89.38 107 PHE A O 1
ATOM 906 N N . LEU A 1 108 ? -6.203 8.967 7.006 1.00 88.38 108 LEU A N 1
ATOM 907 C CA . LEU A 1 108 ? -5.967 9.411 8.382 1.00 88.38 108 LEU A CA 1
ATOM 908 C C . LEU A 1 108 ? -6.816 10.632 8.734 1.00 88.38 108 LEU A C 1
ATOM 910 O O . LEU A 1 108 ? -7.260 10.752 9.873 1.00 88.38 108 LEU A O 1
ATOM 914 N N . LYS A 1 109 ? -7.057 11.521 7.769 1.00 89.75 109 LYS A N 1
ATOM 915 C CA . LYS A 1 109 ? -7.928 12.679 7.965 1.00 89.75 109 LYS A CA 1
ATOM 916 C C . LYS A 1 109 ? -9.363 12.262 8.297 1.00 89.75 109 LYS A C 1
ATOM 918 O O . LYS A 1 109 ? -9.931 12.808 9.235 1.00 89.75 109 LYS A O 1
ATOM 923 N N . ASP A 1 110 ? -9.911 11.294 7.567 1.00 87.50 110 ASP A N 1
ATOM 924 C CA . ASP A 1 110 ? -11.323 10.910 7.685 1.00 87.50 110 ASP A CA 1
ATOM 925 C C . ASP A 1 110 ? -11.586 9.868 8.784 1.00 87.50 110 ASP A C 1
ATOM 927 O O . ASP A 1 110 ? -12.675 9.846 9.348 1.00 87.50 110 ASP A O 1
ATOM 931 N N . PHE A 1 111 ? -10.607 9.012 9.098 1.00 86.19 111 PHE A N 1
ATOM 932 C CA . PHE A 1 111 ? -10.795 7.852 9.984 1.00 86.19 111 PHE A CA 1
ATOM 933 C C . PHE A 1 111 ? -9.878 7.839 11.215 1.00 86.19 111 PHE A C 1
ATOM 935 O O . PHE A 1 111 ? -9.790 6.823 11.914 1.00 86.19 111 PHE A O 1
ATOM 942 N N . SER A 1 112 ? -9.186 8.942 11.518 1.00 79.06 112 SER A N 1
ATOM 943 C CA . SER A 1 112 ? -8.412 9.044 12.762 1.00 79.06 112 SER A CA 1
ATOM 944 C C . SER A 1 112 ? -9.336 8.920 13.980 1.00 79.06 112 SER A C 1
ATOM 946 O O . SER A 1 112 ? -10.239 9.721 14.183 1.00 79.06 112 SER A O 1
ATOM 948 N N . GLY A 1 113 ? -9.119 7.885 14.797 1.00 76.31 113 GLY A N 1
ATOM 949 C CA . GLY A 1 113 ? -9.876 7.651 16.035 1.00 76.31 113 GLY A CA 1
ATOM 950 C C . GLY A 1 113 ? -10.921 6.533 15.976 1.00 76.31 113 GLY A C 1
ATOM 951 O O . GLY A 1 113 ? -11.454 6.158 17.018 1.00 76.31 113 GLY A O 1
ATOM 952 N N . HIS A 1 114 ? -11.174 5.925 14.812 1.00 78.94 114 HIS A N 1
ATOM 953 C CA . HIS A 1 114 ? -12.032 4.738 14.740 1.00 78.94 114 HIS A CA 1
ATOM 954 C C . HIS A 1 114 ? -11.302 3.507 15.298 1.00 78.94 114 HIS A C 1
ATOM 956 O O . HIS A 1 114 ? -10.425 2.945 14.649 1.00 78.94 114 HIS A O 1
ATOM 962 N N . ALA A 1 115 ? -11.702 3.035 16.484 1.00 75.44 115 ALA A N 1
ATOM 963 C CA . ALA A 1 115 ? -11.046 1.918 17.179 1.00 75.44 115 ALA A CA 1
ATOM 964 C C . ALA A 1 115 ? -11.030 0.590 16.391 1.00 75.44 115 ALA A C 1
ATOM 966 O O . ALA A 1 115 ? -10.200 -0.278 16.652 1.00 75.44 115 ALA A O 1
ATOM 967 N N . LYS A 1 116 ? -11.951 0.416 15.434 1.00 82.06 116 LYS A N 1
ATOM 968 C CA . LYS A 1 116 ? -12.116 -0.820 14.650 1.00 82.06 116 LYS A CA 1
ATOM 969 C C . LYS A 1 116 ? -11.355 -0.819 13.321 1.00 82.06 116 LYS A C 1
ATOM 971 O O . LYS A 1 116 ? -11.266 -1.872 12.688 1.00 82.06 116 LYS A O 1
ATOM 976 N N . ILE A 1 117 ? -10.841 0.332 12.884 1.00 86.00 117 ILE A N 1
ATOM 977 C CA . ILE A 1 117 ? -10.161 0.470 11.596 1.00 86.00 117 ILE A CA 1
ATOM 978 C C . ILE A 1 117 ? -8.664 0.610 11.857 1.00 86.00 117 ILE A C 1
ATOM 980 O O . ILE A 1 117 ? -8.223 1.474 12.609 1.00 86.00 117 ILE A O 1
ATOM 984 N N . GLN A 1 118 ? -7.874 -0.256 11.227 1.00 88.12 118 GLN A N 1
ATOM 985 C CA . GLN A 1 118 ? -6.426 -0.280 11.389 1.00 88.12 118 GLN A CA 1
ATOM 986 C C . GLN A 1 118 ? -5.726 -0.053 10.054 1.00 88.12 118 GLN A C 1
ATOM 988 O O . GLN A 1 118 ? -6.129 -0.589 9.023 1.00 88.12 118 GLN A O 1
ATOM 993 N N . ILE A 1 119 ? -4.634 0.705 10.095 1.00 88.56 119 ILE A N 1
ATOM 994 C CA . ILE A 1 119 ? -3.678 0.785 8.992 1.00 88.56 119 ILE A CA 1
ATOM 995 C C . ILE A 1 119 ? -2.526 -0.133 9.335 1.00 88.56 119 ILE A C 1
ATOM 997 O O . ILE A 1 119 ? -1.979 -0.030 10.428 1.00 88.56 119 ILE A O 1
ATOM 1001 N N . LEU A 1 120 ? -2.116 -0.965 8.388 1.00 90.12 120 LEU A N 1
ATOM 1002 C CA . LEU A 1 120 ? -0.940 -1.805 8.521 1.00 90.12 120 LEU A CA 1
ATOM 1003 C C . LEU A 1 120 ? 0.002 -1.514 7.353 1.00 90.12 120 LEU A C 1
ATOM 1005 O O . LEU A 1 120 ? -0.384 -1.575 6.187 1.00 90.12 120 LEU A O 1
ATOM 1009 N N . LYS A 1 121 ? 1.247 -1.165 7.673 1.00 89.31 121 LYS A N 1
ATOM 1010 C CA . LYS A 1 121 ? 2.291 -0.856 6.701 1.00 89.31 121 LYS A CA 1
ATOM 1011 C C . LYS A 1 121 ? 3.320 -1.970 6.695 1.00 89.31 121 LYS A C 1
ATOM 1013 O O . LYS A 1 121 ? 4.101 -2.105 7.633 1.00 89.31 121 LYS A O 1
ATOM 1018 N N . VAL A 1 122 ? 3.343 -2.730 5.607 1.00 88.19 122 VAL A N 1
ATOM 1019 C CA . VAL A 1 122 ? 4.343 -3.775 5.382 1.00 88.19 122 VAL A CA 1
ATOM 1020 C C . VAL A 1 122 ? 5.441 -3.237 4.480 1.00 88.19 122 VAL A C 1
ATOM 1022 O O . VAL A 1 122 ? 5.173 -2.748 3.386 1.00 88.19 122 VAL A O 1
ATOM 1025 N N . THR A 1 123 ? 6.685 -3.335 4.934 1.00 86.62 123 THR A N 1
ATOM 1026 C CA . THR A 1 123 ? 7.868 -3.140 4.092 1.00 86.62 123 THR A CA 1
ATOM 1027 C C . THR A 1 123 ? 8.485 -4.500 3.807 1.00 86.62 123 THR A C 1
ATOM 1029 O O . THR A 1 123 ? 8.744 -5.269 4.732 1.00 86.62 123 THR A O 1
ATOM 1032 N N . ILE A 1 124 ? 8.702 -4.796 2.529 1.00 85.12 124 ILE A N 1
ATOM 1033 C CA . ILE A 1 124 ? 9.227 -6.078 2.064 1.00 85.12 124 ILE A CA 1
ATOM 1034 C C . ILE A 1 124 ? 10.648 -5.844 1.574 1.00 85.12 124 ILE A C 1
ATOM 1036 O O . ILE A 1 124 ? 10.868 -5.108 0.616 1.00 85.12 124 ILE A O 1
ATOM 1040 N N . GLU A 1 125 ? 11.611 -6.477 2.228 1.00 83.50 125 GLU A N 1
ATOM 1041 C CA . GLU A 1 125 ? 13.024 -6.383 1.885 1.00 83.50 125 GLU A CA 1
ATOM 1042 C C . GLU A 1 125 ? 13.549 -7.771 1.554 1.00 83.50 125 GLU A C 1
ATOM 1044 O O . GLU A 1 125 ? 13.531 -8.668 2.383 1.00 83.50 125 GLU A O 1
ATOM 1049 N N . THR A 1 126 ? 14.028 -7.968 0.331 1.00 80.25 126 THR A N 1
ATOM 1050 C CA . THR A 1 126 ? 14.463 -9.297 -0.134 1.00 80.25 126 THR A CA 1
ATOM 1051 C C . THR A 1 126 ? 15.961 -9.530 0.033 1.00 80.25 126 THR A C 1
ATOM 1053 O O . THR A 1 126 ? 16.431 -10.662 -0.044 1.00 80.25 126 THR A O 1
ATOM 1056 N N . ASN A 1 127 ? 16.739 -8.466 0.243 1.00 82.62 127 ASN A N 1
ATOM 1057 C CA . ASN A 1 127 ? 18.190 -8.559 0.324 1.00 82.62 127 ASN A CA 1
ATOM 1058 C C . ASN A 1 127 ? 18.646 -8.784 1.771 1.00 82.62 127 ASN A C 1
ATOM 1060 O O . ASN A 1 127 ? 18.393 -7.957 2.646 1.00 82.62 127 ASN A O 1
ATOM 1064 N N . PHE A 1 128 ? 19.394 -9.865 1.994 1.00 79.50 128 PHE A N 1
ATOM 1065 C CA . PHE A 1 128 ? 19.893 -10.241 3.316 1.00 79.50 128 PHE A CA 1
ATOM 1066 C C . PHE A 1 128 ? 20.805 -9.178 3.951 1.00 79.50 128 PHE A C 1
ATOM 1068 O O . PHE A 1 128 ? 20.587 -8.783 5.095 1.00 79.50 128 PHE A O 1
ATOM 1075 N N . VAL A 1 129 ? 21.789 -8.655 3.217 1.00 82.69 129 VAL A N 1
ATOM 1076 C CA . VAL A 1 129 ? 22.734 -7.657 3.752 1.00 82.69 129 VAL A CA 1
ATOM 1077 C C . VAL A 1 129 ? 22.009 -6.358 4.102 1.00 82.69 129 VAL A C 1
ATOM 1079 O O . VAL A 1 129 ? 22.185 -5.821 5.196 1.00 82.69 129 VAL A O 1
ATOM 1082 N N . LYS A 1 130 ? 21.118 -5.886 3.219 1.00 79.19 130 LYS A N 1
ATOM 1083 C CA . LYS A 1 130 ? 20.259 -4.730 3.515 1.00 79.19 130 LYS A CA 1
ATOM 1084 C C . LYS A 1 130 ? 19.362 -5.004 4.718 1.00 79.19 130 LYS A C 1
ATOM 1086 O O . LYS A 1 130 ? 19.218 -4.123 5.556 1.00 79.19 130 LYS A O 1
ATOM 1091 N N . SER A 1 131 ? 18.818 -6.216 4.851 1.00 82.25 131 SER A N 1
ATOM 1092 C CA . SER A 1 131 ? 17.998 -6.592 6.007 1.00 82.25 131 SER A CA 1
ATOM 1093 C C . SER A 1 131 ? 18.764 -6.468 7.321 1.00 82.25 131 SER A C 1
ATOM 1095 O O . SER A 1 131 ? 18.208 -5.980 8.302 1.00 82.25 131 SER A O 1
ATOM 1097 N N . LEU A 1 132 ? 20.046 -6.843 7.337 1.00 83.88 132 LEU A N 1
ATOM 1098 C CA . LEU A 1 132 ? 20.891 -6.742 8.520 1.00 83.88 132 LEU A CA 1
ATOM 1099 C C . LEU A 1 132 ? 21.123 -5.274 8.897 1.00 83.88 132 LEU A C 1
ATOM 1101 O O . LEU A 1 132 ? 20.897 -4.892 10.042 1.00 83.88 132 LEU A O 1
ATOM 1105 N N . ILE A 1 133 ? 21.469 -4.429 7.922 1.00 86.25 133 ILE A N 1
ATOM 1106 C CA . ILE A 1 133 ? 21.638 -2.980 8.127 1.00 86.25 133 ILE A CA 1
ATOM 1107 C C . ILE A 1 133 ? 20.330 -2.344 8.616 1.00 86.25 133 ILE A C 1
ATOM 1109 O O . ILE A 1 133 ? 20.330 -1.544 9.551 1.00 86.25 133 ILE A O 1
ATOM 1113 N N . ILE A 1 134 ? 19.197 -2.717 8.018 1.00 83.81 134 ILE A N 1
ATOM 1114 C CA . ILE A 1 134 ? 17.883 -2.194 8.397 1.00 83.81 134 ILE A CA 1
ATOM 1115 C C . ILE A 1 134 ? 17.551 -2.572 9.840 1.00 83.81 134 ILE A C 1
ATOM 1117 O O . ILE A 1 134 ? 17.130 -1.710 10.610 1.00 83.81 134 ILE A O 1
ATOM 1121 N N . LYS A 1 135 ? 17.792 -3.828 10.225 1.00 82.81 135 LYS A N 1
ATOM 1122 C CA . LYS A 1 135 ? 17.574 -4.313 11.593 1.00 82.81 135 LYS A CA 1
ATOM 1123 C C . LYS A 1 135 ? 18.453 -3.590 12.613 1.00 82.81 135 LYS A C 1
ATOM 1125 O O . LYS A 1 135 ? 17.952 -3.225 13.671 1.00 82.81 135 LYS A O 1
ATOM 1130 N N . LEU A 1 136 ? 19.727 -3.369 12.287 1.00 85.75 136 LEU A N 1
ATOM 1131 C CA . LEU A 1 136 ? 20.703 -2.788 13.212 1.00 85.75 136 LEU A CA 1
ATOM 1132 C C . LEU A 1 136 ? 20.595 -1.260 13.331 1.00 85.75 136 LEU A C 1
ATOM 1134 O O . LEU A 1 136 ? 20.767 -0.731 14.424 1.00 85.75 136 LEU A O 1
ATOM 1138 N N . PHE A 1 137 ? 20.283 -0.548 12.243 1.00 84.62 137 PHE A N 1
ATOM 1139 C CA . PHE A 1 137 ? 20.379 0.920 12.207 1.00 84.62 137 PHE A CA 1
ATOM 1140 C C . PHE A 1 137 ? 19.064 1.624 11.862 1.00 84.62 137 PHE A C 1
ATOM 1142 O O . PHE A 1 137 ? 18.731 2.646 12.464 1.00 84.62 137 PHE A O 1
ATOM 1149 N N . VAL A 1 138 ? 18.282 1.087 10.921 1.00 81.81 138 VAL A N 1
ATOM 1150 C CA . VAL A 1 138 ? 17.085 1.778 10.413 1.00 81.81 138 VAL A CA 1
ATOM 1151 C C . VAL A 1 138 ? 15.891 1.603 11.345 1.00 81.81 138 VAL A C 1
ATOM 1153 O O . VAL A 1 138 ? 15.227 2.586 11.651 1.00 81.81 138 VAL A O 1
ATOM 1156 N N . ILE A 1 139 ? 15.614 0.391 11.832 1.00 82.56 139 ILE A N 1
ATOM 1157 C CA . ILE A 1 139 ? 14.473 0.135 12.727 1.00 82.56 139 ILE A CA 1
ATOM 1158 C C . ILE A 1 139 ? 14.588 0.936 14.038 1.00 82.56 139 ILE A C 1
ATOM 1160 O O . ILE A 1 139 ? 13.607 1.589 14.401 1.00 82.56 139 ILE A O 1
ATOM 1164 N N . PRO A 1 140 ? 15.745 0.973 14.733 1.00 82.25 140 PRO A N 1
ATOM 1165 C CA . PRO A 1 140 ? 15.892 1.789 15.939 1.00 82.25 140 PRO A CA 1
ATOM 1166 C C . PRO A 1 140 ? 15.702 3.287 15.678 1.00 82.25 140 PRO A C 1
ATOM 1168 O O . PRO A 1 140 ? 15.050 3.969 16.463 1.00 82.25 140 PRO A O 1
ATOM 1171 N N . SER A 1 141 ? 16.226 3.800 14.561 1.00 83.88 141 SER A N 1
ATOM 1172 C CA . SER A 1 141 ? 16.039 5.199 14.159 1.00 83.88 141 SER A CA 1
ATOM 1173 C C . SER A 1 141 ? 14.574 5.505 13.824 1.00 83.88 141 SER A C 1
ATOM 1175 O O . SER A 1 141 ? 14.018 6.496 14.292 1.00 83.88 141 SER A O 1
ATOM 1177 N N . LEU A 1 142 ? 13.909 4.611 13.091 1.00 80.69 142 LEU A N 1
ATOM 1178 C CA . LEU A 1 142 ? 12.515 4.766 12.694 1.00 80.69 142 LEU A CA 1
ATOM 1179 C C . LEU A 1 142 ? 11.573 4.769 13.903 1.00 80.69 142 LEU A C 1
ATOM 1181 O O . LEU A 1 142 ? 10.659 5.587 13.959 1.00 80.69 142 LEU A O 1
ATOM 1185 N N . ARG A 1 143 ? 11.829 3.913 14.899 1.00 81.88 143 ARG A N 1
ATOM 1186 C CA . ARG A 1 143 ? 11.071 3.897 16.161 1.00 81.88 143 ARG A CA 1
ATOM 1187 C C . ARG A 1 143 ? 11.189 5.201 16.948 1.00 81.88 143 ARG A C 1
ATOM 1189 O O . ARG A 1 143 ? 10.254 5.543 17.656 1.00 81.88 143 ARG A O 1
ATOM 1196 N N . ARG A 1 144 ? 12.293 5.944 16.805 1.00 81.00 144 ARG A N 1
ATOM 1197 C CA . ARG A 1 144 ? 12.437 7.281 17.409 1.00 81.00 144 ARG A CA 1
ATOM 1198 C C . ARG A 1 144 ? 11.626 8.348 16.673 1.00 81.00 144 ARG A C 1
ATOM 1200 O O . ARG A 1 144 ? 11.225 9.326 17.286 1.00 81.00 144 ARG A O 1
ATOM 1207 N N . SER A 1 145 ? 11.404 8.175 15.369 1.00 79.62 145 SER A N 1
ATOM 1208 C CA . SER A 1 145 ? 10.686 9.148 14.535 1.00 79.62 145 SER A CA 1
ATOM 1209 C C . SER A 1 145 ? 9.173 8.915 14.473 1.00 79.62 145 SER A C 1
ATOM 1211 O O . SER A 1 145 ? 8.439 9.852 14.168 1.00 79.62 145 SER A O 1
ATOM 1213 N N . ILE A 1 146 ? 8.701 7.683 14.680 1.00 76.00 146 ILE A N 1
ATOM 1214 C CA . ILE A 1 146 ? 7.279 7.320 14.599 1.00 76.00 146 ILE A CA 1
ATOM 1215 C C . ILE A 1 146 ? 6.676 7.287 16.015 1.00 76.00 146 ILE A C 1
ATOM 1217 O O . ILE A 1 146 ? 7.324 6.759 16.915 1.00 76.00 146 ILE A O 1
ATOM 1221 N N . PRO A 1 147 ? 5.435 7.766 16.228 1.00 76.31 147 PRO A N 1
ATOM 1222 C CA . PRO A 1 147 ? 4.722 7.598 17.497 1.00 76.31 147 PRO A CA 1
ATOM 1223 C C . PRO A 1 147 ? 4.542 6.125 17.906 1.00 76.31 147 PRO A C 1
ATOM 1225 O O . PRO A 1 147 ? 4.198 5.283 17.075 1.00 76.31 147 PRO A O 1
ATOM 1228 N N . GLU A 1 148 ? 4.710 5.825 19.195 1.00 75.38 148 GLU A N 1
ATOM 1229 C CA . GLU A 1 148 ? 4.671 4.465 19.766 1.00 75.38 148 GLU A CA 1
ATOM 1230 C C . GLU A 1 148 ? 3.410 3.641 19.426 1.00 75.38 148 GLU A C 1
ATOM 1232 O O . GLU A 1 148 ? 3.559 2.477 19.039 1.00 75.38 148 GLU A O 1
ATOM 1237 N N . PRO A 1 149 ? 2.181 4.208 19.419 1.00 75.44 149 PRO A N 1
ATOM 1238 C CA . PRO A 1 149 ? 0.978 3.448 19.062 1.00 75.44 149 PRO A CA 1
ATOM 1239 C C . PRO A 1 149 ? 1.018 2.862 17.645 1.00 75.44 149 PRO A C 1
ATOM 1241 O O . PRO A 1 149 ? 0.394 1.841 17.365 1.00 75.44 149 PRO A O 1
ATOM 1244 N N . LEU A 1 150 ? 1.772 3.492 16.738 1.00 74.44 150 LEU A N 1
ATOM 1245 C CA . LEU A 1 150 ? 1.878 3.070 15.345 1.00 74.44 150 LEU A CA 1
ATOM 1246 C C . LEU A 1 150 ? 2.978 2.026 15.124 1.00 74.44 150 LEU A C 1
ATOM 1248 O O . LEU A 1 150 ? 3.024 1.428 14.051 1.00 74.44 150 LEU A O 1
ATOM 1252 N N . HIS A 1 151 ? 3.853 1.759 16.102 1.00 80.06 151 HIS A N 1
ATOM 1253 C CA . HIS A 1 151 ? 4.966 0.813 15.928 1.00 80.06 151 HIS A CA 1
ATOM 1254 C C . HIS A 1 151 ? 4.479 -0.604 15.630 1.00 80.06 151 HIS A C 1
ATOM 1256 O O . HIS A 1 151 ? 5.062 -1.279 14.784 1.00 80.06 151 HIS A O 1
ATOM 1262 N N . ARG A 1 152 ? 3.379 -1.033 16.266 1.00 81.38 152 ARG A N 1
ATOM 1263 C CA . ARG A 1 152 ? 2.762 -2.353 16.039 1.00 81.38 152 ARG A CA 1
ATOM 1264 C C . ARG A 1 152 ? 2.260 -2.533 14.604 1.00 81.38 152 ARG A C 1
ATOM 1266 O O . ARG A 1 152 ? 2.206 -3.650 14.101 1.00 81.38 152 ARG A O 1
ATOM 1273 N N . ASN A 1 153 ? 1.939 -1.428 13.943 1.00 84.88 153 ASN A N 1
ATOM 1274 C CA . ASN A 1 153 ? 1.354 -1.408 12.612 1.00 84.88 153 ASN A CA 1
ATOM 1275 C C . ASN A 1 153 ? 2.411 -1.352 11.500 1.00 84.88 153 ASN A C 1
ATOM 1277 O O . ASN A 1 153 ? 2.067 -1.448 10.324 1.00 84.88 153 ASN A O 1
ATOM 1281 N N . TYR A 1 154 ? 3.690 -1.197 11.853 1.00 86.38 154 TYR A N 1
ATOM 1282 C CA . TYR A 1 154 ? 4.812 -1.207 10.919 1.00 86.38 154 TYR A CA 1
ATOM 1283 C C . TYR A 1 154 ? 5.502 -2.572 10.932 1.00 86.38 154 TYR A C 1
ATOM 1285 O O . TYR A 1 154 ? 6.284 -2.890 11.827 1.00 86.38 154 TYR A O 1
ATOM 1293 N N . ILE A 1 155 ? 5.238 -3.371 9.901 1.00 87.00 155 ILE A N 1
ATOM 1294 C CA . ILE A 1 155 ? 5.781 -4.720 9.752 1.00 87.00 155 ILE A CA 1
ATOM 1295 C C . ILE A 1 155 ? 6.914 -4.707 8.728 1.00 87.00 155 ILE A C 1
ATOM 1297 O O . ILE A 1 155 ? 6.772 -4.185 7.623 1.00 87.00 155 ILE A O 1
ATOM 1301 N N . PHE A 1 156 ? 8.037 -5.328 9.081 1.00 84.69 156 PHE A N 1
ATOM 1302 C CA . PHE A 1 156 ? 9.128 -5.608 8.153 1.00 84.69 156 PHE A CA 1
ATOM 1303 C C . PHE A 1 156 ? 9.159 -7.100 7.845 1.00 84.69 156 PHE A C 1
ATOM 1305 O O . PHE A 1 156 ? 9.307 -7.919 8.749 1.00 84.69 156 PHE A O 1
ATOM 1312 N N . THR A 1 157 ? 9.044 -7.441 6.565 1.00 84.62 157 THR A N 1
ATOM 1313 C CA . THR A 1 157 ? 9.183 -8.815 6.078 1.00 84.62 157 THR A CA 1
ATOM 1314 C C . THR A 1 157 ? 10.479 -8.920 5.295 1.00 84.62 157 THR A C 1
ATOM 1316 O O . THR A 1 157 ? 10.704 -8.152 4.365 1.00 84.62 157 THR A O 1
ATOM 1319 N N . PHE A 1 158 ? 11.335 -9.867 5.677 1.00 81.00 158 PHE A N 1
ATOM 1320 C CA . PHE A 1 158 ? 12.661 -10.045 5.071 1.00 81.00 158 PHE A CA 1
ATOM 1321 C C . PHE A 1 158 ? 12.747 -11.235 4.106 1.00 81.00 158 PHE A C 1
ATOM 1323 O O . PHE A 1 158 ? 13.814 -11.551 3.585 1.00 81.00 158 PHE A O 1
ATOM 1330 N N . ASN A 1 159 ? 11.621 -11.913 3.892 1.00 78.12 159 ASN A N 1
ATOM 1331 C CA . ASN A 1 159 ? 11.532 -13.102 3.061 1.00 78.12 159 ASN A CA 1
ATOM 1332 C C . ASN A 1 159 ? 10.897 -12.747 1.717 1.00 78.12 159 ASN A C 1
ATOM 1334 O O . ASN A 1 159 ? 9.918 -12.002 1.653 1.00 78.12 159 ASN A O 1
ATOM 1338 N N . LYS A 1 160 ? 11.448 -13.310 0.640 1.00 77.31 160 LYS A N 1
ATOM 1339 C CA . LYS A 1 160 ? 10.856 -13.233 -0.694 1.00 77.31 160 LYS A CA 1
ATOM 1340 C C . LYS A 1 160 ? 9.893 -14.405 -0.868 1.00 77.31 160 LYS A C 1
ATOM 1342 O O . LYS A 1 160 ? 10.275 -15.432 -1.417 1.00 77.31 160 LYS A O 1
ATOM 1347 N N . ASP A 1 161 ? 8.669 -14.252 -0.383 1.00 81.94 161 ASP A N 1
ATOM 1348 C CA . ASP A 1 161 ? 7.613 -15.222 -0.664 1.00 81.94 161 ASP A CA 1
ATOM 1349 C C . ASP A 1 161 ? 6.969 -14.906 -2.018 1.00 81.94 161 ASP A C 1
ATOM 1351 O O . ASP A 1 161 ? 6.085 -14.059 -2.137 1.00 81.94 161 ASP A O 1
ATOM 1355 N N . THR A 1 162 ? 7.463 -15.560 -3.068 1.00 82.38 162 THR A N 1
ATOM 1356 C CA . THR A 1 162 ? 6.959 -15.362 -4.431 1.00 82.38 162 THR A CA 1
ATOM 1357 C C . THR A 1 162 ? 5.519 -15.825 -4.590 1.00 82.38 162 THR A C 1
ATOM 1359 O O . THR A 1 162 ? 4.776 -15.201 -5.340 1.00 82.38 162 THR A O 1
ATOM 1362 N N . THR A 1 163 ? 5.110 -16.861 -3.854 1.00 87.50 163 THR A N 1
ATOM 1363 C CA . THR A 1 163 ? 3.757 -17.422 -3.959 1.00 87.50 163 THR A CA 1
ATOM 1364 C C . THR A 1 163 ? 2.712 -16.423 -3.476 1.00 87.50 163 THR A C 1
ATOM 1366 O O . THR A 1 163 ? 1.703 -16.193 -4.144 1.00 87.50 163 THR A O 1
ATOM 1369 N N . LEU A 1 164 ? 3.006 -15.735 -2.370 1.00 85.75 164 LEU A N 1
ATOM 1370 C CA . LEU A 1 164 ? 2.159 -14.676 -1.840 1.00 85.75 164 LEU A CA 1
ATOM 1371 C C . LEU A 1 164 ? 2.068 -13.484 -2.803 1.00 85.75 164 LEU A C 1
ATOM 1373 O O . LEU A 1 164 ? 0.988 -12.935 -3.009 1.00 85.75 164 LEU A O 1
ATOM 1377 N N . PHE A 1 165 ? 3.187 -13.073 -3.405 1.00 86.12 165 PHE A N 1
ATOM 1378 C CA . PHE A 1 165 ? 3.203 -11.930 -4.325 1.00 86.12 165 PHE A CA 1
ATOM 1379 C C . PHE A 1 165 ? 2.422 -12.207 -5.604 1.00 86.12 165 PHE A C 1
ATOM 1381 O O . PHE A 1 165 ? 1.685 -11.335 -6.058 1.00 86.12 165 PHE A O 1
ATOM 1388 N N . GLU A 1 166 ? 2.529 -13.416 -6.147 1.00 85.62 166 GLU A N 1
ATOM 1389 C CA . GLU A 1 166 ? 1.726 -13.844 -7.292 1.00 85.62 166 GLU A CA 1
ATOM 1390 C C . GLU A 1 166 ? 0.233 -13.866 -6.946 1.00 85.62 166 GLU A C 1
ATOM 1392 O O . GLU A 1 166 ? -0.565 -13.291 -7.686 1.00 85.62 166 GLU A O 1
ATOM 1397 N N . ALA A 1 167 ? -0.139 -14.417 -5.785 1.00 87.56 167 ALA A N 1
ATOM 1398 C CA . ALA A 1 167 ? -1.526 -14.438 -5.319 1.00 87.56 167 ALA A CA 1
ATOM 1399 C C . ALA A 1 167 ? -2.118 -13.028 -5.112 1.00 87.56 167 ALA A C 1
ATOM 1401 O O . ALA A 1 167 ? -3.309 -12.817 -5.335 1.00 87.56 167 ALA A O 1
ATOM 1402 N N . LEU A 1 168 ? -1.292 -12.053 -4.716 1.00 87.19 168 LEU A N 1
ATOM 1403 C CA . LEU A 1 168 ? -1.686 -10.649 -4.542 1.00 87.19 168 LEU A CA 1
ATOM 1404 C C . LEU A 1 168 ? -1.579 -9.810 -5.829 1.00 87.19 168 LEU A C 1
ATOM 1406 O O . LEU A 1 168 ? -1.875 -8.615 -5.798 1.00 87.19 168 LEU A O 1
ATOM 1410 N N . GLY A 1 169 ? -1.128 -10.389 -6.947 1.00 85.25 169 GLY A N 1
ATOM 1411 C CA . GLY A 1 169 ? -0.903 -9.656 -8.199 1.00 85.25 169 GLY A CA 1
ATOM 1412 C C . GLY A 1 169 ? 0.260 -8.653 -8.140 1.00 85.25 169 GLY A C 1
ATOM 1413 O O . GLY A 1 169 ? 0.327 -7.719 -8.940 1.00 85.25 169 GLY A O 1
ATOM 1414 N N . MET A 1 170 ? 1.192 -8.824 -7.200 1.00 85.00 170 MET A N 1
ATOM 1415 C CA . MET A 1 170 ? 2.368 -7.972 -7.020 1.00 85.00 170 MET A CA 1
ATOM 1416 C C . MET A 1 170 ? 3.498 -8.380 -7.970 1.00 85.00 170 MET A C 1
ATOM 1418 O O . MET A 1 170 ? 4.452 -9.060 -7.595 1.00 85.00 170 MET A O 1
ATOM 1422 N N . ASN A 1 171 ? 3.422 -7.925 -9.217 1.00 79.56 171 ASN A N 1
ATOM 1423 C CA . ASN A 1 171 ? 4.445 -8.207 -10.229 1.00 79.56 171 ASN A CA 1
ATOM 1424 C C . ASN A 1 171 ? 5.730 -7.369 -10.072 1.00 79.56 171 ASN A C 1
ATOM 1426 O O . ASN A 1 171 ? 6.782 -7.734 -10.597 1.00 79.56 171 ASN A O 1
ATOM 1430 N N . ASN A 1 172 ? 5.665 -6.244 -9.355 1.00 82.75 172 ASN A N 1
ATOM 1431 C CA . ASN A 1 172 ? 6.792 -5.335 -9.165 1.00 82.75 172 ASN A CA 1
ATOM 1432 C C . ASN A 1 172 ? 6.913 -4.898 -7.702 1.00 82.75 172 ASN A C 1
ATOM 1434 O O . ASN A 1 172 ? 6.116 -4.087 -7.237 1.00 82.75 172 ASN A O 1
ATOM 1438 N N . LEU A 1 173 ? 7.946 -5.376 -7.006 1.00 77.38 173 LEU A N 1
ATOM 1439 C CA . LEU A 1 173 ? 8.196 -5.085 -5.586 1.00 77.38 173 LEU A CA 1
ATOM 1440 C C . LEU A 1 173 ? 8.619 -3.636 -5.300 1.00 77.38 173 LEU A C 1
ATOM 1442 O O . LEU A 1 173 ? 8.593 -3.208 -4.151 1.00 77.38 173 LEU A O 1
ATOM 1446 N N . TYR A 1 174 ? 9.003 -2.871 -6.323 1.00 76.75 174 TYR A N 1
ATOM 1447 C CA . TYR A 1 174 ? 9.384 -1.465 -6.172 1.00 76.75 174 TYR A CA 1
ATOM 1448 C C . TYR A 1 174 ? 8.182 -0.514 -6.204 1.00 76.75 174 TYR A C 1
ATOM 1450 O O . TYR A 1 174 ? 8.351 0.686 -5.994 1.00 76.75 174 TYR A O 1
ATOM 1458 N N . ARG A 1 175 ? 6.969 -1.021 -6.467 1.00 82.06 175 ARG A N 1
ATOM 1459 C CA . ARG A 1 175 ? 5.735 -0.229 -6.422 1.00 82.06 175 ARG A CA 1
ATOM 1460 C C . ARG A 1 175 ? 5.140 -0.230 -5.018 1.00 82.06 175 ARG A C 1
ATOM 1462 O O . ARG A 1 175 ? 5.237 -1.205 -4.281 1.00 82.06 175 ARG A O 1
ATOM 1469 N N . GLY A 1 176 ? 4.480 0.871 -4.671 1.00 86.31 176 GLY A N 1
ATOM 1470 C CA . GLY A 1 176 ? 3.590 0.904 -3.516 1.00 86.31 176 GLY A CA 1
ATOM 1471 C C . GLY A 1 176 ? 2.270 0.228 -3.872 1.00 86.31 176 GLY A C 1
ATOM 1472 O O . GLY A 1 176 ? 1.663 0.597 -4.877 1.00 86.31 176 GLY A O 1
ATOM 1473 N N . TYR A 1 177 ? 1.837 -0.728 -3.053 1.00 89.69 177 TYR A N 1
ATOM 1474 C CA . TYR A 1 177 ? 0.516 -1.349 -3.138 1.00 89.69 177 TYR A CA 1
ATOM 1475 C C . TYR A 1 177 ? -0.300 -0.962 -1.912 1.00 89.69 177 TYR A C 1
ATOM 1477 O O . TYR A 1 177 ? 0.240 -0.818 -0.815 1.00 89.69 177 TYR A O 1
ATOM 1485 N N . THR A 1 178 ? -1.600 -0.787 -2.101 1.00 92.12 178 THR A N 1
ATOM 1486 C CA . THR A 1 178 ? -2.560 -0.515 -1.033 1.00 92.12 178 THR A CA 1
ATOM 1487 C C . THR A 1 178 ? -3.721 -1.480 -1.190 1.00 92.12 178 THR A C 1
ATOM 1489 O O . THR A 1 178 ? -4.265 -1.623 -2.282 1.00 92.12 178 THR A O 1
ATOM 1492 N N . PHE A 1 179 ? -4.087 -2.147 -0.100 1.00 92.50 179 PHE A N 1
ATOM 1493 C CA . PHE A 1 179 ? -5.192 -3.098 -0.069 1.00 92.50 179 PHE A CA 1
ATOM 1494 C C . PHE A 1 179 ? -6.178 -2.682 1.007 1.00 92.50 179 PHE A C 1
ATOM 1496 O O . PHE A 1 179 ? -5.782 -2.310 2.111 1.00 92.50 179 PHE A O 1
ATOM 1503 N N . LEU A 1 180 ? -7.460 -2.798 0.684 1.00 92.00 180 LEU A N 1
ATOM 1504 C CA . LEU A 1 180 ? -8.542 -2.721 1.648 1.00 92.00 180 LEU A CA 1
ATOM 1505 C C . LEU A 1 180 ? -8.969 -4.144 1.997 1.00 92.00 180 LEU A C 1
ATOM 1507 O O . LEU A 1 180 ? -9.450 -4.887 1.136 1.00 92.00 180 LEU A O 1
ATOM 1511 N N . VAL A 1 181 ? -8.775 -4.514 3.259 1.00 92.12 181 VAL A N 1
ATOM 1512 C CA . VAL A 1 181 ? -9.051 -5.857 3.771 1.00 92.12 181 VAL A CA 1
ATOM 1513 C C . VAL A 1 181 ? -10.165 -5.780 4.808 1.00 92.12 181 VAL A C 1
ATOM 1515 O O . VAL A 1 181 ? -10.118 -4.967 5.727 1.00 92.12 181 VAL A O 1
ATOM 1518 N N . ASP A 1 182 ? -11.169 -6.633 4.643 1.00 90.50 182 ASP A N 1
ATOM 1519 C CA . ASP A 1 182 ? -12.294 -6.778 5.569 1.00 90.50 182 ASP A CA 1
ATOM 1520 C C . ASP A 1 182 ? -11.933 -7.717 6.747 1.00 90.50 182 ASP A C 1
ATOM 1522 O O . ASP A 1 182 ? -10.964 -8.471 6.697 1.00 90.50 182 ASP A O 1
ATOM 1526 N N . SER A 1 183 ? -12.745 -7.707 7.806 1.00 87.12 183 SER A N 1
ATOM 1527 C CA . SER A 1 183 ? -12.714 -8.642 8.944 1.00 87.12 183 SER A CA 1
ATOM 1528 C C . SER A 1 183 ? -12.605 -10.112 8.572 1.00 87.12 183 SER A C 1
ATOM 1530 O O . SER A 1 183 ? -11.906 -10.852 9.253 1.00 87.12 183 SER A O 1
ATOM 1532 N N . ASN A 1 184 ? -13.247 -10.528 7.482 1.00 87.38 184 ASN A N 1
ATOM 1533 C CA . ASN A 1 184 ? -13.191 -11.904 6.989 1.00 87.38 184 ASN A CA 1
ATOM 1534 C C . ASN A 1 184 ? -11.886 -12.224 6.232 1.00 87.38 184 ASN A C 1
ATOM 1536 O O . ASN A 1 184 ? -11.843 -13.182 5.464 1.00 87.38 184 ASN A O 1
ATOM 1540 N N . CYS A 1 185 ? -10.853 -11.384 6.365 1.00 87.62 185 CYS A N 1
ATOM 1541 C CA . CYS A 1 185 ? -9.571 -11.478 5.661 1.00 87.62 185 CYS A CA 1
ATOM 1542 C C . CYS A 1 185 ? -9.694 -11.483 4.127 1.00 87.62 185 CYS A C 1
ATOM 1544 O O . CYS A 1 185 ? -8.808 -11.967 3.425 1.00 87.62 185 CYS A O 1
ATOM 1546 N N . LYS A 1 186 ? -10.784 -10.923 3.590 1.00 88.62 186 LYS A N 1
ATOM 1547 C CA . LYS A 1 186 ? -11.004 -10.790 2.146 1.00 88.62 186 LYS A CA 1
ATOM 1548 C C . LYS A 1 186 ? -10.554 -9.418 1.668 1.00 88.62 186 LYS A C 1
ATOM 1550 O O . LYS A 1 186 ? -10.911 -8.401 2.263 1.00 88.62 186 LYS A O 1
ATOM 1555 N N . ILE A 1 187 ? -9.811 -9.396 0.566 1.00 91.62 187 ILE A N 1
ATOM 1556 C CA . ILE A 1 187 ? -9.441 -8.162 -0.127 1.00 91.62 187 ILE A CA 1
ATOM 1557 C C . ILE A 1 187 ? -10.680 -7.663 -0.872 1.00 91.62 187 ILE A C 1
ATOM 1559 O O . ILE A 1 187 ? -11.215 -8.360 -1.732 1.00 91.62 187 ILE A O 1
ATOM 1563 N N . ARG A 1 188 ? -11.164 -6.474 -0.511 1.00 89.50 188 ARG A N 1
ATOM 1564 C CA . ARG A 1 188 ? -12.342 -5.843 -1.131 1.00 89.50 188 ARG A CA 1
ATOM 1565 C C . ARG A 1 188 ? -11.957 -4.851 -2.218 1.00 89.50 188 ARG A C 1
ATOM 1567 O O . ARG A 1 188 ? -12.741 -4.602 -3.125 1.00 89.50 188 ARG A O 1
ATOM 1574 N N . TRP A 1 189 ? -10.757 -4.291 -2.117 1.00 91.31 189 TRP A N 1
ATOM 1575 C CA . TRP A 1 189 ? -10.229 -3.330 -3.072 1.00 91.31 189 TRP A CA 1
ATOM 1576 C C . TRP A 1 189 ? -8.703 -3.301 -3.020 1.00 91.31 189 TRP A C 1
ATOM 1578 O O . TRP A 1 189 ? -8.100 -3.585 -1.981 1.00 91.31 189 TRP A O 1
ATOM 1588 N N . SER A 1 190 ? -8.080 -2.951 -4.141 1.00 91.56 190 SER A N 1
ATOM 1589 C CA . SER A 1 190 ? -6.631 -2.840 -4.273 1.00 91.56 190 SER A CA 1
ATOM 1590 C C . SER A 1 190 ? -6.262 -1.736 -5.254 1.00 91.56 190 SER A C 1
ATOM 1592 O O . SER A 1 190 ? -6.883 -1.629 -6.310 1.00 91.56 190 SER A O 1
ATOM 1594 N N . ALA A 1 191 ? -5.198 -1.001 -4.955 1.00 88.81 191 ALA A N 1
ATOM 1595 C CA . ALA A 1 191 ? -4.575 -0.057 -5.872 1.00 88.81 191 ALA A CA 1
ATOM 1596 C C . ALA A 1 191 ? -3.051 -0.140 -5.787 1.00 88.81 191 ALA A C 1
ATOM 1598 O O . ALA A 1 191 ? -2.474 -0.660 -4.826 1.00 88.81 191 ALA A O 1
ATOM 1599 N N . HIS A 1 192 ? -2.390 0.383 -6.812 1.00 87.44 192 HIS A N 1
ATOM 1600 C CA . HIS A 1 192 ? -0.940 0.452 -6.879 1.00 87.44 192 HIS A CA 1
ATOM 1601 C C . HIS A 1 192 ? -0.499 1.769 -7.517 1.00 87.44 192 HIS A C 1
ATOM 1603 O O . HIS A 1 192 ? -1.164 2.293 -8.403 1.00 87.44 192 HIS A O 1
ATOM 1609 N N . GLY A 1 193 ? 0.652 2.292 -7.100 1.00 85.00 193 GLY A N 1
ATOM 1610 C CA . GLY A 1 193 ? 1.163 3.562 -7.622 1.00 85.00 193 GLY A CA 1
ATOM 1611 C C . GLY A 1 193 ? 0.536 4.788 -6.955 1.00 85.00 193 GLY A C 1
ATOM 1612 O O . GLY A 1 193 ? 0.203 4.755 -5.775 1.00 85.00 193 GLY A O 1
ATOM 1613 N N . ARG A 1 194 ? 0.480 5.919 -7.666 1.00 85.00 194 ARG A N 1
ATOM 1614 C CA . ARG A 1 194 ? 0.015 7.199 -7.106 1.00 85.00 194 ARG A CA 1
ATOM 1615 C C . ARG A 1 194 ? -1.507 7.218 -7.116 1.00 85.00 194 ARG A C 1
ATOM 1617 O O . ARG A 1 194 ? -2.089 6.910 -8.146 1.00 85.00 194 ARG A O 1
ATOM 1624 N N . ALA A 1 195 ? -2.113 7.640 -6.011 1.00 87.31 195 ALA A N 1
ATOM 1625 C CA . ALA A 1 195 ? -3.559 7.720 -5.917 1.00 87.31 195 ALA A CA 1
ATOM 1626 C C . ALA A 1 195 ? -4.138 8.725 -6.920 1.00 87.31 195 ALA A C 1
ATOM 1628 O O . ALA A 1 195 ? -3.750 9.899 -6.931 1.00 87.31 195 ALA A O 1
ATOM 1629 N N . THR A 1 196 ? -5.079 8.268 -7.742 1.00 88.44 196 THR A N 1
ATOM 1630 C CA . THR A 1 196 ? -5.953 9.147 -8.524 1.00 88.44 196 THR A CA 1
ATOM 1631 C C . THR A 1 196 ? -7.144 9.601 -7.679 1.00 88.44 196 THR A C 1
ATOM 1633 O O . THR A 1 196 ? -7.554 8.919 -6.737 1.00 88.44 196 THR A O 1
ATOM 1636 N N . SER A 1 197 ? -7.744 10.747 -8.013 1.00 88.50 197 SER A N 1
ATOM 1637 C CA . SER A 1 197 ? -8.895 11.276 -7.264 1.00 88.50 197 SER A CA 1
ATOM 1638 C C . SER A 1 197 ? -10.065 10.283 -7.217 1.00 88.50 197 SER A C 1
ATOM 1640 O O . SER A 1 197 ? -10.671 10.090 -6.168 1.00 88.50 197 SER A O 1
ATOM 1642 N N . ASN A 1 198 ? -10.322 9.579 -8.326 1.00 86.19 198 ASN A N 1
ATOM 1643 C CA . ASN A 1 198 ? -11.383 8.572 -8.412 1.00 86.19 198 ASN A CA 1
ATOM 1644 C C . ASN A 1 198 ? -11.108 7.339 -7.526 1.00 86.19 198 ASN A C 1
ATOM 1646 O O . ASN A 1 198 ? -12.014 6.814 -6.876 1.00 86.19 198 ASN A O 1
ATOM 1650 N N . GLU A 1 199 ? -9.855 6.879 -7.469 1.00 88.19 199 GLU A N 1
ATOM 1651 C CA . GLU A 1 199 ? -9.455 5.772 -6.591 1.00 88.19 199 GLU A CA 1
ATOM 1652 C C . GLU A 1 199 ? -9.602 6.139 -5.115 1.00 88.19 199 GLU A C 1
ATOM 1654 O O . GLU A 1 199 ? -10.100 5.326 -4.339 1.00 88.19 199 GLU A O 1
ATOM 1659 N N . LEU A 1 200 ? -9.223 7.365 -4.734 1.00 90.50 200 LEU A N 1
ATOM 1660 C CA . LEU A 1 200 ? -9.404 7.861 -3.369 1.00 90.50 200 LEU A CA 1
ATOM 1661 C C . LEU A 1 200 ? -10.879 7.887 -2.981 1.00 90.50 200 LEU A C 1
ATOM 1663 O O . LEU A 1 200 ? -11.245 7.348 -1.939 1.00 90.50 200 LEU A O 1
ATOM 1667 N N . GLU A 1 201 ? -11.737 8.454 -3.828 1.00 89.06 201 GLU A N 1
ATOM 1668 C CA . GLU A 1 201 ? -13.176 8.470 -3.572 1.00 89.06 201 GLU A CA 1
ATOM 1669 C C . GLU A 1 201 ? -13.751 7.062 -3.423 1.00 89.06 201 GLU A C 1
ATOM 1671 O O . GLU A 1 201 ? -14.537 6.807 -2.510 1.00 89.06 201 GLU A O 1
ATOM 1676 N N . THR A 1 202 ? -13.357 6.145 -4.308 1.00 89.75 202 THR A N 1
ATOM 1677 C CA . THR A 1 202 ? -13.814 4.752 -4.276 1.00 89.75 202 THR A CA 1
ATOM 1678 C C . THR A 1 202 ? -13.375 4.070 -2.984 1.00 89.75 202 THR A C 1
ATOM 1680 O O . THR A 1 202 ? -14.198 3.466 -2.299 1.00 89.75 202 THR A O 1
ATOM 1683 N N . MET A 1 203 ? -12.105 4.223 -2.602 1.00 91.25 203 MET A N 1
ATOM 1684 C CA . MET A 1 203 ? -11.554 3.678 -1.363 1.00 91.25 203 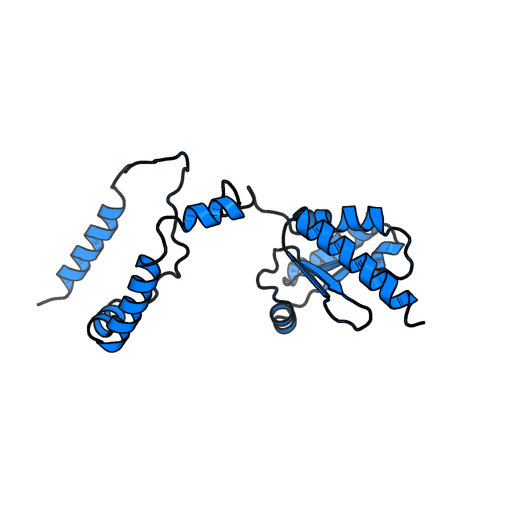MET A CA 1
ATOM 1685 C C . MET A 1 203 ? -12.314 4.200 -0.135 1.00 91.25 203 MET A C 1
ATOM 1687 O O . MET A 1 203 ? -12.764 3.404 0.688 1.00 91.25 203 MET A O 1
ATOM 1691 N N . LEU A 1 204 ? -12.510 5.518 -0.025 1.00 91.50 204 LEU A N 1
ATOM 1692 C CA . LEU A 1 204 ? -13.213 6.136 1.104 1.00 91.50 204 LEU A CA 1
ATOM 1693 C C . LEU A 1 204 ? -14.683 5.693 1.178 1.00 91.50 204 LEU A C 1
ATOM 1695 O O . LEU A 1 204 ? -15.184 5.409 2.267 1.00 91.50 204 LEU A O 1
ATOM 1699 N N . LYS A 1 205 ? -15.373 5.592 0.033 1.00 91.38 205 LYS A N 1
ATOM 1700 C CA . LYS A 1 205 ? -16.753 5.080 -0.046 1.00 91.38 205 LYS A CA 1
ATOM 1701 C C . LYS A 1 205 ? -16.832 3.629 0.440 1.00 91.38 205 LYS A C 1
ATOM 1703 O O . LYS A 1 205 ? -17.689 3.316 1.262 1.00 91.38 205 LYS A O 1
ATOM 1708 N N . LEU A 1 206 ? -15.919 2.764 -0.008 1.00 91.12 206 LEU A N 1
ATOM 1709 C CA . LEU A 1 206 ? -15.886 1.354 0.394 1.00 91.12 206 LEU A CA 1
ATOM 1710 C C . LEU A 1 206 ? -15.606 1.174 1.887 1.00 91.12 206 LEU A C 1
ATOM 1712 O O . LEU A 1 206 ? -16.246 0.342 2.521 1.00 91.12 206 LEU A O 1
ATOM 1716 N N . ILE A 1 207 ? -14.702 1.967 2.467 1.00 91.69 207 ILE A N 1
ATOM 1717 C CA . ILE A 1 207 ? -14.438 1.918 3.912 1.00 91.69 207 ILE A CA 1
ATOM 1718 C C . ILE A 1 207 ? -15.706 2.261 4.701 1.00 91.69 207 ILE A C 1
ATOM 1720 O O . ILE A 1 207 ? -16.042 1.540 5.635 1.00 91.69 207 ILE A O 1
ATOM 1724 N N . LYS A 1 208 ? -16.446 3.305 4.300 1.00 90.56 208 LYS A N 1
ATOM 1725 C CA . LYS A 1 208 ? -17.710 3.688 4.955 1.00 90.56 208 LYS A CA 1
ATOM 1726 C C . LYS A 1 208 ? -18.764 2.584 4.863 1.00 90.56 208 LYS A C 1
ATOM 1728 O O . LYS A 1 208 ? -19.451 2.317 5.842 1.00 90.56 208 LYS A O 1
ATOM 1733 N N . ILE A 1 209 ? -18.872 1.925 3.708 1.00 90.56 209 ILE A N 1
ATOM 1734 C CA . ILE A 1 209 ? -19.782 0.785 3.522 1.00 90.56 209 ILE A CA 1
ATOM 1735 C C . ILE A 1 209 ? -19.409 -0.358 4.474 1.00 90.56 209 ILE A C 1
ATOM 1737 O O 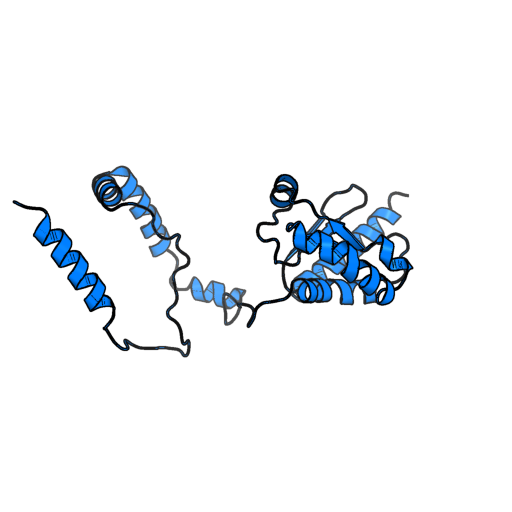. ILE A 1 209 ? -20.267 -0.841 5.205 1.00 90.56 209 ILE A O 1
ATOM 1741 N N . LEU A 1 210 ? -18.129 -0.739 4.521 1.00 88.00 210 LEU A N 1
ATOM 1742 C CA . LEU A 1 210 ? -17.651 -1.826 5.381 1.00 88.00 210 LEU A CA 1
ATOM 1743 C C . LEU A 1 210 ? -17.788 -1.510 6.876 1.00 88.00 210 LEU A C 1
ATOM 1745 O O . LEU A 1 210 ? -18.056 -2.410 7.673 1.00 88.00 210 LEU A O 1
ATOM 1749 N N . ASP A 1 211 ? -17.614 -0.247 7.269 1.00 87.00 211 ASP A N 1
ATOM 1750 C CA . ASP A 1 211 ? -17.841 0.174 8.651 1.00 87.00 211 ASP A CA 1
ATOM 1751 C C . ASP A 1 211 ? -19.330 0.031 9.013 1.00 87.00 211 ASP A C 1
ATOM 1753 O O . ASP A 1 211 ? -19.662 -0.573 10.032 1.00 87.00 211 ASP A O 1
ATOM 1757 N N . ASN A 1 212 ? -20.245 0.459 8.136 1.00 85.81 212 ASN A N 1
ATOM 1758 C CA . ASN A 1 212 ? -21.694 0.334 8.342 1.00 85.81 212 ASN A CA 1
ATOM 1759 C C . ASN A 1 212 ? -22.189 -1.127 8.362 1.00 85.81 212 ASN A C 1
ATOM 1761 O O . ASN A 1 212 ? -23.019 -1.484 9.202 1.00 85.81 212 ASN A O 1
ATOM 1765 N N . GLU A 1 213 ? -21.672 -1.994 7.484 1.00 79.94 213 GLU A N 1
ATOM 1766 C CA . GLU A 1 213 ? -22.034 -3.422 7.443 1.00 79.94 213 GLU A CA 1
ATOM 1767 C C . GLU A 1 213 ? -21.754 -4.121 8.778 1.00 79.94 213 GLU A C 1
ATOM 1769 O O . GLU A 1 213 ? -22.542 -4.949 9.238 1.00 79.94 213 GLU A O 1
ATOM 1774 N N . LYS A 1 214 ? -20.658 -3.762 9.452 1.00 63.59 214 LYS A N 1
ATOM 1775 C CA . LYS A 1 214 ? -20.351 -4.316 10.773 1.00 63.59 214 LYS A CA 1
ATOM 1776 C C . LYS A 1 214 ? -21.286 -3.837 11.875 1.00 63.59 214 LYS A C 1
ATOM 1778 O O . LYS A 1 214 ? -21.456 -4.567 12.843 1.00 63.59 214 LYS A O 1
ATOM 1783 N N . HIS A 1 215 ? -21.874 -2.649 11.757 1.00 59.00 215 HIS A N 1
ATOM 1784 C CA . HIS A 1 215 ? -22.869 -2.171 12.722 1.00 59.00 215 HIS A CA 1
ATOM 1785 C C . HIS A 1 215 ? -24.217 -2.888 12.572 1.00 59.00 215 HIS A C 1
ATOM 1787 O O . HIS A 1 215 ? -25.000 -2.881 13.509 1.00 59.00 215 HIS A O 1
ATOM 1793 N N . SER A 1 216 ? -24.471 -3.511 11.417 1.00 56.03 216 SER A N 1
ATOM 1794 C CA . SER A 1 216 ? -25.734 -4.199 11.113 1.00 56.03 216 SER A CA 1
ATOM 1795 C C . SER A 1 216 ? -25.725 -5.690 11.482 1.00 56.03 216 SER A C 1
ATOM 1797 O O . SER A 1 216 ? -26.780 -6.302 11.581 1.00 56.03 216 SER A O 1
ATOM 1799 N N . ASN A 1 217 ? -24.536 -6.283 11.641 1.00 51.44 217 ASN A N 1
ATOM 1800 C CA . ASN A 1 217 ? -24.335 -7.709 11.935 1.00 51.44 217 ASN A CA 1
ATOM 1801 C C . ASN A 1 217 ? -24.013 -7.983 13.423 1.00 51.44 217 ASN A C 1
ATOM 1803 O O . ASN A 1 217 ? -23.477 -9.044 13.747 1.00 51.44 217 ASN A O 1
ATOM 1807 N N . VAL A 1 218 ? -24.292 -7.017 14.304 1.00 45.22 218 VAL A N 1
ATOM 1808 C CA . VAL A 1 218 ? -24.220 -7.120 15.774 1.00 45.22 218 VAL A CA 1
ATOM 1809 C C . VAL A 1 218 ? -25.616 -6.878 16.319 1.00 45.22 218 VAL A C 1
ATOM 1811 O O . VAL A 1 218 ? -26.014 -7.636 17.227 1.00 45.22 218 VAL A O 1
#

Radius of gyration: 26.47 Å; chains: 1; bounding box: 57×40×72 Å

Organism: NCBI:txid1348616

pLDDT: mean 72.35, std 17.08, range [35.91, 92.5]

Secondary structure (DSSP, 8-state):
--THHHHHHHHHHHHHTT--------SS-SSPPPP-S------HHHHHHHHH-HHHHHHHHHHHHHHHTS-TTHHHHHHHHH-S-S----SS---HHHHHHHHHHHHHHHHTT-TT----EEEE---HHHHHHIIIIIHHHHHHHS-GGGGGGEEEE-S--HHHHHHTT---TTS-EEEEE-TTS-EEEEEESSPPHHHHHHHHHHHHHHHHHHHH--

Foldseek 3Di:
DDPPVVVVVVVVVVVVVVDPPDDDDDDDDDDDDDPPPDPPPQDPVNVVVCVPDPVSVVVVVVVVVVVVPPDPCPVVVCCVVCPPDNDDDDPDLDFQVQQVCQQVVVCCVVCVPPPPDDAAAEQEAADPVVVVCCVPPVLVVVCVVDDPVCNVRYHYHHHDPVVVCVVVVNPDNRKHKDFDAAPVRDTPDIDIGHDDPVNSVVVVVVVVVRVVVVVVVD

Sequence (218 aa):
MSNRFVTKFARIESESAVKLGKRFERLGVRELPRSNEQIDRLTWVQRMSNAFDKEKNRETREKLVKEYNTPYWKDLIELRKFGEKLWEAAPGLVNAKEHVKTFVEPFLKDFSGHAKIQILKVTIETNFVKSLIIKLFVIPSLRRSIPEPLHRNYIFTFNKDTTLFEALGMNNLYRGYTFLVDSNCKIRWSAHGRATSNELETMLKLIKILDNEKHSNV

InterPro domains:
  IPR007849 ATPase assembly factor ATP10 [PF05176] (27-93)
  IPR007849 ATPase assembly factor ATP10 [PF05176] (96-208)
  IPR007849 ATPase assembly factor ATP10 [PTHR28106] (95-214)